Protein AF-A0A917V7W6-F1 (afdb_monomer)

Secondary structure (DSSP, 8-state):
-------------TTS-EEEEEEHHHHTTS---TT----SS----SS-SS-SSS-EEEEEEE--TTHHHHHHHPPP-TTS---HHHHHHHHHHTT-EEEEEEPTT-------SHHHHHHHHHHHHHHHHHHSPPTT-HHHHHHHTTSS-HHHHHHHHHHTTTSHHHHHHHHHHTT--

InterPro domains:
  IPR005835 Nucleotidyl transferase domain [PF00483] (42-124)
  IPR005907 Glucose-1-phosphate thymidylyltransferase, short form [PTHR43532] (39-173)
  IPR029044 Nucleotide-diphospho-sugar transferases [G3DSA:3.90.550.10] (4-175)
  IPR029044 Nucleotide-diphospho-sugar transferases [SSF53448] (39-172)

Mean predicted aligned error: 9.76 Å

Organism: NCBI:txid690164

Solvent-accessible surface area (backbone atoms only — not comparable to full-atom values): 10986 Å² total; per-residue (Å²): 134,87,77,81,80,67,83,68,59,62,72,44,57,84,82,48,52,37,30,35,48,31,28,56,82,82,59,75,81,67,77,78,60,96,71,67,55,76,66,91,82,80,86,84,73,76,86,54,96,72,68,93,59,73,66,43,71,52,102,54,78,48,74,62,80,64,49,61,62,49,55,70,69,59,65,62,46,100,86,68,45,73,53,68,57,57,46,52,43,52,35,45,76,70,72,40,54,37,44,36,62,53,58,83,89,56,85,62,78,48,61,90,42,77,66,41,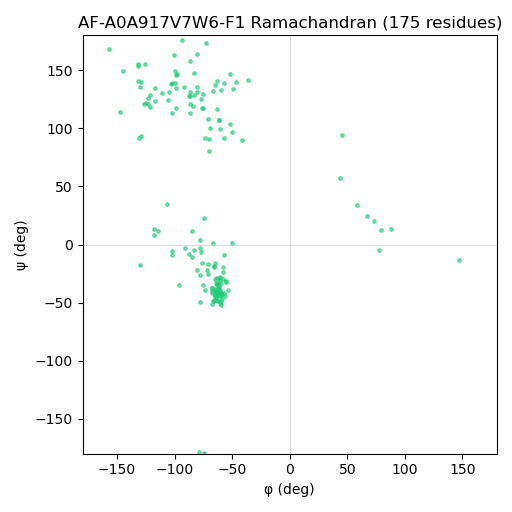36,49,53,46,53,50,53,52,51,55,48,33,76,73,69,79,53,72,84,88,46,62,67,60,51,34,39,77,70,64,76,42,52,52,68,56,40,36,54,57,10,60,81,32,51,92,40,79,62,14,49,47,38,38,39,44,43,74,70,53,130

pLDDT: mean 78.03, std 21.42, range [24.77, 97.94]

Nearest PDB structures (foldseek):
  4ho4-assembly2_B  TM=8.312E-01  e=2.171E-11  Aneurinibacillus thermoaerophilus
  4b2x-assembly1_A  TM=8.563E-01  e=4.535E-11  Pseudomonas aeruginosa PAO1
  6t38-assembly1_A  TM=8.504E-01  e=4.241E-11  Pseudomonas aeruginosa PAO1
  1lvw-assembly1_B  TM=8.052E-01  e=3.034E-11  Methanothermobacter thermautotrophicus
  5ify-assembly2_E  TM=8.076E-01  e=1.013E-10  Burkholderia vietnamiensis G4

Radius of gyration: 20.19 Å; Cα contacts (8 Å, |Δi|>4): 182; chains: 1; bounding box: 45×37×54 Å

Foldseek 3Di:
DDDDPPQPPPQPDLPQWEKEKEFPVVPVPDDPDPAFDFDLDDDFDGPDPDDPDSYDYAPDYYYDPCLVVQQVPFDADPVRDRDVSSSQVVCVVVVGMGMGTDDSVDRDQDPPDVVSVVVVVVVQVVCCVPPVDHDPPPLLVCPVVVVDALVVLLVVLVVVVVDPSSVSSNCVSVVHD

Structure (mmCIF, N/CA/C/O backbone):
data_AF-A0A917V7W6-F1
#
_entry.id   AF-A0A917V7W6-F1
#
loop_
_atom_site.group_PDB
_atom_site.id
_atom_site.type_symbol
_atom_site.label_atom_id
_atom_site.label_alt_id
_atom_site.label_comp_id
_atom_site.label_asym_id
_atom_site.label_entity_id
_atom_site.label_seq_id
_atom_site.pdbx_PDB_ins_code
_atom_site.Cartn_x
_atom_site.Cartn_y
_atom_site.Cartn_z
_atom_site.occupancy
_atom_site.B_iso_or_equiv
_atom_site.auth_seq_id
_atom_site.auth_comp_id
_atom_site.auth_asym_id
_atom_site.auth_atom_id
_atom_site.pdbx_PDB_model_num
ATOM 1 N N . MET A 1 1 ? 7.391 16.429 27.806 1.00 29.81 1 MET A N 1
ATOM 2 C CA . MET A 1 1 ? 7.427 16.670 26.346 1.00 29.81 1 MET A CA 1
ATOM 3 C C . MET A 1 1 ? 6.657 15.542 25.680 1.00 29.81 1 MET A C 1
ATOM 5 O O . MET A 1 1 ? 6.819 14.403 26.091 1.00 29.81 1 MET A O 1
ATOM 9 N N . ARG A 1 2 ? 5.706 15.884 24.804 1.00 28.22 2 ARG A N 1
ATOM 10 C CA . ARG A 1 2 ? 4.647 14.996 24.299 1.00 28.22 2 ARG A CA 1
ATOM 11 C C . ARG A 1 2 ? 5.227 14.030 23.261 1.00 28.22 2 ARG A C 1
ATOM 13 O O . ARG A 1 2 ? 5.707 14.485 22.231 1.00 28.22 2 ARG A O 1
ATOM 20 N N . GLY A 1 3 ? 5.189 12.730 23.544 1.00 24.98 3 GLY A N 1
ATOM 21 C CA . GLY A 1 3 ? 5.458 11.692 22.552 1.00 24.98 3 GLY A CA 1
ATOM 22 C C . GLY A 1 3 ? 4.255 11.571 21.625 1.00 24.98 3 GLY A C 1
ATOM 23 O O . GLY A 1 3 ? 3.152 11.276 22.083 1.00 24.98 3 GLY A O 1
ATOM 24 N N . ALA A 1 4 ? 4.461 11.850 20.341 1.00 28.48 4 ALA A N 1
ATOM 25 C CA . ALA A 1 4 ? 3.514 11.522 19.291 1.00 28.48 4 ALA A CA 1
ATOM 26 C C . ALA A 1 4 ? 3.347 9.997 19.277 1.00 28.48 4 ALA A C 1
ATOM 28 O O . ALA A 1 4 ? 4.262 9.265 18.908 1.00 28.48 4 ALA A O 1
ATOM 29 N N . GLY A 1 5 ? 2.202 9.513 19.755 1.00 24.77 5 GLY A N 1
ATOM 30 C CA . GLY A 1 5 ? 1.831 8.114 19.616 1.00 24.77 5 GLY A CA 1
ATOM 31 C C . GLY A 1 5 ? 1.527 7.861 18.150 1.00 24.77 5 GLY A C 1
ATOM 32 O O . GLY A 1 5 ? 0.391 8.069 17.728 1.00 24.77 5 GLY A O 1
ATOM 33 N N . ALA A 1 6 ? 2.543 7.460 17.385 1.00 27.61 6 ALA A N 1
ATOM 34 C CA . ALA A 1 6 ? 2.407 6.981 16.019 1.00 27.61 6 ALA A CA 1
ATOM 35 C C . ALA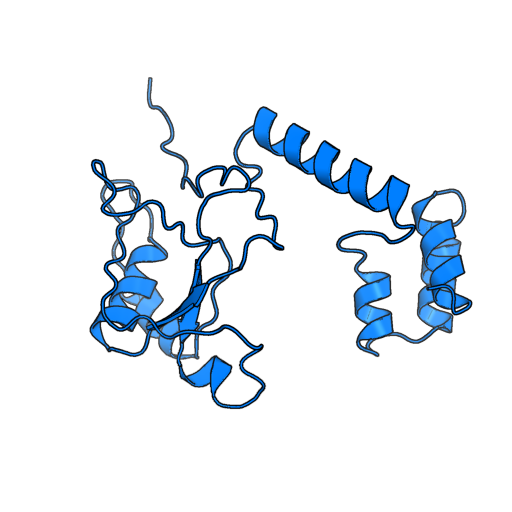 A 1 6 ? 1.265 5.965 15.946 1.00 27.61 6 ALA A C 1
ATOM 37 O O . ALA A 1 6 ? 1.061 5.178 16.876 1.00 27.61 6 ALA A O 1
ATOM 38 N N . VAL A 1 7 ? 0.471 6.026 14.875 1.00 28.14 7 VAL A N 1
ATOM 39 C CA . VAL A 1 7 ? -0.328 4.886 14.416 1.00 28.14 7 VAL A CA 1
ATOM 40 C C . VAL A 1 7 ? 0.671 3.779 14.180 1.00 28.14 7 VAL A C 1
ATOM 42 O O . VAL A 1 7 ? 1.294 3.723 13.134 1.00 28.14 7 VAL A O 1
ATOM 45 N N . ALA A 1 8 ? 0.897 2.961 15.207 1.00 27.78 8 ALA A N 1
ATOM 46 C CA . ALA A 1 8 ? 1.610 1.721 15.050 1.00 27.78 8 ALA A CA 1
ATOM 47 C C . ALA A 1 8 ? 0.668 0.802 14.266 1.00 27.78 8 ALA A C 1
ATOM 49 O O . ALA A 1 8 ? 0.037 -0.102 14.806 1.00 27.78 8 ALA A O 1
ATOM 50 N N . ALA A 1 9 ? 0.653 1.010 12.951 1.00 32.09 9 ALA A N 1
ATOM 51 C CA . ALA A 1 9 ? 1.216 -0.017 12.115 1.00 32.09 9 ALA A CA 1
ATOM 52 C C . ALA A 1 9 ? 2.486 -0.500 12.820 1.00 32.09 9 ALA A C 1
ATOM 54 O O . ALA A 1 9 ? 3.529 0.142 12.749 1.00 32.09 9 ALA A O 1
ATOM 55 N N . ALA A 1 10 ? 2.357 -1.511 13.687 1.00 25.84 10 ALA A N 1
ATOM 56 C CA . ALA A 1 10 ? 3.536 -2.112 14.275 1.00 25.84 10 ALA A CA 1
ATOM 57 C C . ALA A 1 10 ? 4.458 -2.398 13.094 1.00 25.84 10 ALA A C 1
ATOM 59 O O . ALA A 1 10 ? 3.969 -2.902 12.080 1.00 25.84 10 ALA A O 1
ATOM 60 N N . VAL A 1 11 ? 5.746 -2.062 13.205 1.00 32.56 11 VAL A N 1
ATOM 61 C CA . VAL A 1 11 ? 6.759 -2.736 12.398 1.00 32.56 11 VAL A CA 1
ATOM 62 C C . VAL A 1 11 ? 6.470 -4.207 12.620 1.00 32.56 11 VAL A C 1
ATOM 64 O O . VAL A 1 11 ? 6.773 -4.778 13.671 1.00 32.56 11 VAL A O 1
ATOM 67 N N . ALA A 1 12 ? 5.734 -4.792 11.688 1.00 33.19 12 ALA A N 1
ATOM 68 C CA . ALA A 1 12 ? 5.501 -6.196 11.683 1.00 33.19 12 ALA A CA 1
ATOM 69 C C . ALA A 1 12 ? 6.842 -6.720 11.223 1.00 33.19 12 ALA A C 1
ATOM 71 O O . ALA A 1 12 ? 7.107 -6.858 10.030 1.00 33.19 12 ALA A O 1
ATOM 72 N N . ALA A 1 13 ? 7.699 -7.007 12.203 1.00 36.25 13 ALA A N 1
ATOM 73 C CA . ALA A 1 13 ? 8.652 -8.081 12.055 1.00 36.25 13 ALA A CA 1
ATOM 74 C C . ALA A 1 13 ? 7.954 -9.201 11.270 1.00 36.25 13 ALA A C 1
ATOM 76 O O . ALA A 1 13 ? 6.757 -9.435 11.464 1.00 36.25 13 ALA A O 1
ATOM 77 N N . LEU A 1 14 ? 8.698 -9.857 10.386 1.00 39.62 14 LEU A N 1
ATOM 78 C CA . LEU A 1 14 ? 8.247 -10.813 9.363 1.00 39.62 14 LEU A CA 1
ATOM 79 C C . LEU A 1 14 ? 7.312 -11.960 9.851 1.00 39.62 14 LEU A C 1
ATOM 81 O O . LEU A 1 14 ? 6.896 -12.788 9.047 1.00 39.62 14 LEU A O 1
ATOM 85 N N . ASP A 1 15 ? 6.952 -12.000 11.137 1.00 42.34 15 ASP A N 1
ATOM 86 C CA . ASP A 1 15 ? 6.151 -13.003 11.838 1.00 42.34 15 ASP A CA 1
ATOM 87 C C . ASP A 1 15 ? 4.818 -12.502 12.446 1.00 42.34 15 ASP A C 1
ATOM 89 O O . ASP A 1 15 ? 4.144 -13.255 13.157 1.00 42.34 15 ASP A O 1
ATOM 93 N N . VAL A 1 16 ? 4.376 -11.268 12.181 1.00 47.72 16 VAL A N 1
ATOM 94 C CA . VAL A 1 16 ? 3.047 -10.794 12.628 1.00 47.72 16 VAL A CA 1
ATOM 95 C C . VAL A 1 16 ? 1.974 -11.177 11.593 1.00 47.72 16 VAL A C 1
ATOM 97 O O . VAL A 1 16 ? 2.134 -10.858 10.416 1.00 47.72 16 VAL A O 1
ATOM 100 N N . PRO A 1 17 ? 0.857 -11.840 11.969 1.00 57.09 17 PRO A N 1
ATOM 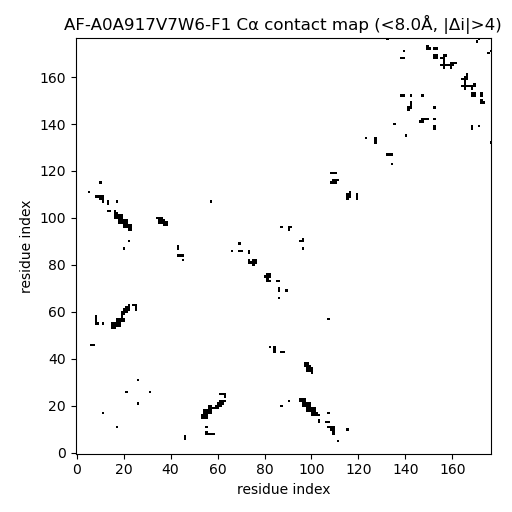101 C CA . PRO A 1 17 ? -0.244 -12.098 11.043 1.00 57.09 17 PRO A CA 1
ATOM 102 C C . PRO A 1 17 ? -0.852 -10.786 10.533 1.00 57.09 17 PRO A C 1
ATOM 104 O O . PRO A 1 17 ? -1.557 -10.087 11.264 1.00 57.09 17 PRO A O 1
ATOM 107 N N . LEU A 1 18 ? -0.586 -10.472 9.268 1.00 58.62 18 LEU A N 1
ATOM 108 C CA . LEU A 1 18 ? -1.094 -9.274 8.613 1.00 58.62 18 LEU A CA 1
ATOM 109 C C . LEU A 1 18 ? -2.529 -9.494 8.151 1.00 58.62 18 LEU A C 1
ATOM 111 O O . LEU A 1 18 ? -2.865 -10.531 7.567 1.00 58.62 18 LEU A O 1
ATOM 115 N N . ILE A 1 19 ? -3.367 -8.499 8.403 1.00 62.41 19 ILE A N 1
ATOM 116 C CA . ILE A 1 19 ? -4.776 -8.500 8.041 1.00 62.41 19 ILE A CA 1
ATOM 117 C C . ILE A 1 19 ? -5.055 -7.303 7.128 1.00 62.41 19 ILE A C 1
ATOM 119 O O . ILE A 1 19 ? -4.728 -6.164 7.462 1.00 62.41 19 ILE A O 1
ATOM 123 N N . HIS A 1 20 ? -5.688 -7.561 5.985 1.00 66.19 20 HIS A N 1
ATOM 124 C CA . HIS A 1 20 ? -6.358 -6.537 5.187 1.00 66.19 20 HIS A CA 1
ATOM 125 C C . HIS A 1 20 ? -7.854 -6.566 5.455 1.00 66.19 20 HIS A C 1
ATOM 127 O O . HIS A 1 20 ? -8.459 -7.641 5.543 1.00 66.19 20 HIS A O 1
ATOM 133 N N . LEU A 1 21 ? -8.432 -5.373 5.564 1.00 61.59 21 LEU A N 1
ATOM 134 C CA . LEU A 1 21 ? -9.860 -5.171 5.746 1.00 61.59 21 LEU A CA 1
ATOM 135 C C . LEU A 1 21 ? -10.507 -4.844 4.404 1.00 61.59 21 LEU A C 1
ATOM 137 O O . LEU A 1 21 ? -9.994 -4.032 3.631 1.00 61.59 21 LEU A O 1
ATOM 141 N N . CYS A 1 22 ? -11.637 -5.481 4.134 1.00 57.84 22 CYS A N 1
ATOM 142 C CA . CYS A 1 22 ? -12.418 -5.240 2.933 1.00 57.84 22 CYS A CA 1
ATOM 143 C C . CYS A 1 22 ? -13.908 -5.372 3.236 1.00 57.84 22 CYS A C 1
ATOM 145 O O . CYS A 1 22 ? -14.281 -6.159 4.102 1.00 57.84 22 CYS A O 1
ATOM 147 N N . THR A 1 23 ? -14.762 -4.635 2.532 1.00 57.12 23 THR A N 1
ATOM 148 C CA . THR A 1 23 ? -16.210 -4.854 2.590 1.00 57.12 23 THR A CA 1
ATOM 149 C C . THR A 1 23 ? -16.629 -5.980 1.646 1.00 57.12 23 THR A C 1
ATOM 151 O O . THR A 1 23 ? -16.015 -6.207 0.600 1.00 57.12 23 THR A O 1
ATOM 154 N N . ASP A 1 24 ? -17.671 -6.722 2.023 1.00 54.91 24 ASP A N 1
ATOM 155 C CA . ASP A 1 24 ? -18.085 -7.940 1.307 1.00 54.91 24 ASP A CA 1
ATOM 156 C C . ASP A 1 24 ? -18.423 -7.696 -0.177 1.00 54.91 24 ASP A C 1
ATOM 158 O O . ASP A 1 24 ? -18.187 -8.559 -1.029 1.00 54.91 24 ASP A O 1
ATOM 162 N N . ASP A 1 25 ? -18.891 -6.492 -0.512 1.00 51.25 25 ASP A N 1
ATOM 163 C CA . ASP A 1 25 ? -19.295 -6.131 -1.870 1.00 51.25 25 ASP A CA 1
ATOM 164 C C . ASP A 1 25 ? -18.105 -5.985 -2.834 1.00 51.25 25 ASP A C 1
ATOM 166 O O . ASP A 1 25 ? -18.257 -6.236 -4.031 1.00 51.25 25 ASP A O 1
ATOM 170 N N . VAL A 1 26 ? -16.900 -5.675 -2.337 1.00 51.16 26 VAL A N 1
ATOM 171 C CA . VAL A 1 26 ? -15.702 -5.471 -3.176 1.00 51.16 26 VAL A CA 1
ATOM 172 C C . VAL A 1 26 ? -15.041 -6.801 -3.586 1.00 51.16 26 VAL A C 1
ATOM 174 O O . VAL A 1 26 ? -14.379 -6.863 -4.622 1.00 51.16 26 VAL A O 1
ATOM 177 N N . PHE A 1 27 ? -15.267 -7.897 -2.847 1.00 48.09 27 PHE A N 1
ATOM 178 C CA . PHE A 1 27 ? -14.727 -9.232 -3.176 1.00 48.09 27 PHE A CA 1
ATOM 179 C C . PHE A 1 27 ? -15.732 -10.201 -3.814 1.00 48.09 27 PHE A C 1
ATOM 181 O O . PHE A 1 27 ? -15.332 -11.281 -4.254 1.00 48.09 27 PHE A O 1
ATOM 188 N N . SER A 1 28 ? -17.011 -9.835 -3.930 1.00 40.78 28 SER A N 1
ATOM 189 C CA . SER A 1 28 ? -18.084 -10.736 -4.387 1.00 40.78 28 SER A CA 1
ATOM 190 C C . SER A 1 28 ? -18.000 -11.204 -5.859 1.00 40.78 28 SER A C 1
ATOM 192 O O . SER A 1 28 ? -18.852 -11.975 -6.297 1.00 40.78 28 SER A O 1
ATOM 194 N N . GLY A 1 29 ? -16.970 -10.813 -6.629 1.00 41.44 29 GLY A N 1
ATOM 195 C CA . GLY A 1 29 ? -16.900 -11.077 -8.076 1.00 41.44 29 GLY A CA 1
ATOM 196 C C . GLY A 1 29 ? -15.624 -11.705 -8.656 1.00 41.44 29 GLY A C 1
ATOM 197 O O . GLY A 1 29 ? -15.684 -12.217 -9.774 1.00 41.44 29 GLY A O 1
ATOM 198 N N . ARG A 1 30 ? -14.465 -11.706 -7.977 1.00 37.62 30 ARG A N 1
ATOM 199 C CA . ARG A 1 30 ? -13.226 -12.299 -8.533 1.00 37.62 30 ARG A CA 1
ATOM 200 C C . ARG A 1 30 ? -12.329 -12.902 -7.454 1.00 37.62 30 ARG A C 1
ATOM 202 O O . ARG A 1 30 ? -11.748 -12.190 -6.650 1.00 37.62 30 ARG A O 1
ATOM 209 N N . ALA A 1 31 ? -12.203 -14.226 -7.535 1.00 35.44 31 ALA A N 1
ATOM 210 C CA . ALA A 1 31 ? -11.146 -15.067 -6.982 1.00 35.44 31 ALA A CA 1
ATOM 211 C C . ALA A 1 31 ? -10.731 -14.767 -5.532 1.00 35.44 31 ALA A C 1
ATOM 213 O O . ALA A 1 31 ? -9.774 -14.045 -5.261 1.00 35.44 31 ALA A O 1
ATOM 214 N N . THR A 1 32 ? -11.343 -15.493 -4.595 1.00 40.25 32 THR A N 1
ATOM 215 C CA . THR A 1 32 ? -10.604 -15.966 -3.424 1.00 40.25 32 THR A CA 1
ATOM 216 C C . THR A 1 32 ? -9.348 -16.674 -3.936 1.00 40.25 32 THR A C 1
ATOM 218 O O . THR A 1 32 ? -9.420 -17.805 -4.424 1.00 40.25 32 THR A O 1
ATOM 221 N N . GLY A 1 33 ? -8.190 -16.020 -3.848 1.00 36.59 33 GLY A N 1
ATOM 222 C CA . GLY A 1 33 ? -6.930 -16.750 -3.840 1.00 36.59 33 GLY A CA 1
ATOM 223 C C . GLY A 1 33 ? -7.017 -17.844 -2.763 1.00 36.59 33 GLY A C 1
ATOM 224 O O . GLY A 1 33 ? -7.717 -17.654 -1.758 1.00 36.59 33 GLY A O 1
ATOM 225 N N . PRO A 1 34 ? -6.379 -19.007 -2.960 1.00 31.20 34 PRO A N 1
ATOM 226 C CA . PRO A 1 34 ? -6.479 -20.122 -2.026 1.00 31.20 34 PRO A CA 1
ATOM 227 C C . PRO A 1 34 ? -5.955 -19.684 -0.648 1.00 31.20 34 PRO A C 1
ATOM 229 O O . PRO A 1 34 ? -4.750 -19.614 -0.433 1.00 31.20 34 PRO A O 1
ATOM 232 N N . GLY A 1 35 ? -6.854 -19.335 0.283 1.00 40.03 35 GLY A N 1
ATOM 233 C CA . GLY A 1 35 ? -6.475 -18.912 1.637 1.00 40.03 35 GLY A CA 1
ATOM 234 C C . GLY A 1 35 ? -7.355 -17.866 2.328 1.00 40.03 35 GLY A C 1
ATOM 235 O O . GLY A 1 35 ? -7.227 -17.713 3.544 1.00 40.03 35 GLY A O 1
ATOM 236 N N . ALA A 1 36 ? -8.260 -17.172 1.627 1.00 42.12 36 ALA A N 1
ATOM 237 C CA . ALA A 1 36 ? -9.143 -16.188 2.262 1.00 42.12 36 ALA A CA 1
ATOM 238 C C . ALA A 1 36 ? -10.178 -16.882 3.174 1.00 42.12 36 ALA A C 1
ATOM 240 O O . ALA A 1 36 ? -11.167 -17.445 2.709 1.00 42.12 36 ALA A O 1
ATOM 241 N N . ARG A 1 37 ? -9.930 -16.884 4.489 1.00 45.91 37 ARG A N 1
ATOM 242 C CA . ARG A 1 37 ? -10.888 -17.332 5.511 1.00 45.91 37 ARG A CA 1
ATOM 243 C C . ARG A 1 37 ? -11.521 -16.113 6.171 1.00 45.91 37 ARG A C 1
ATOM 245 O O . ARG A 1 37 ? -10.837 -15.423 6.922 1.00 45.91 37 ARG A O 1
ATOM 252 N N . THR A 1 38 ? -12.819 -15.906 5.962 1.00 45.81 38 THR A N 1
ATOM 253 C CA . THR A 1 38 ? -13.604 -14.922 6.718 1.00 45.81 38 THR A CA 1
ATOM 254 C C . THR A 1 38 ? -13.634 -15.324 8.193 1.00 45.81 38 THR A C 1
ATOM 256 O O . THR A 1 38 ? -14.145 -16.388 8.552 1.00 45.81 38 THR A O 1
ATOM 259 N N . ILE A 1 39 ? -13.060 -14.493 9.063 1.00 54.50 39 ILE A N 1
ATOM 260 C CA . ILE A 1 39 ? -13.106 -14.694 10.515 1.00 54.50 39 ILE A CA 1
ATOM 261 C C . ILE A 1 39 ? -14.398 -14.044 11.022 1.00 54.50 39 ILE A C 1
ATOM 263 O O . ILE A 1 39 ? -14.603 -12.856 10.820 1.00 54.50 39 ILE A O 1
ATOM 267 N N . ARG A 1 40 ? -15.285 -14.814 11.664 1.00 46.75 40 ARG A N 1
ATOM 268 C CA . ARG A 1 40 ? -16.610 -14.324 12.105 1.00 46.75 40 ARG A CA 1
ATOM 269 C C . ARG A 1 40 ? -16.637 -13.677 13.495 1.00 46.75 40 ARG A C 1
ATOM 271 O O . ARG A 1 40 ? -17.658 -13.123 13.878 1.00 46.75 40 ARG A O 1
ATOM 278 N N . SER A 1 41 ? -15.546 -13.743 14.256 1.00 53.56 41 SER A N 1
ATOM 279 C CA . SER A 1 41 ? -15.426 -13.108 15.574 1.00 53.56 41 SER A CA 1
ATOM 280 C C . SER A 1 41 ? -14.145 -12.284 15.625 1.00 53.56 41 SER A C 1
ATOM 282 O O . SER A 1 41 ? -13.065 -12.813 15.898 1.00 53.56 41 SER A O 1
ATOM 284 N N . ILE A 1 42 ? -14.252 -11.000 15.303 1.00 69.44 42 ILE A N 1
ATOM 285 C CA . ILE A 1 42 ? -13.125 -10.069 15.304 1.00 69.44 42 ILE A CA 1
ATOM 286 C C . ILE A 1 42 ? -13.540 -8.855 16.120 1.00 69.44 42 ILE A C 1
ATOM 288 O O . ILE A 1 42 ? -14.675 -8.405 16.028 1.00 69.44 42 ILE A O 1
ATOM 292 N N . THR A 1 43 ? -12.620 -8.343 16.923 1.00 77.38 43 THR A N 1
ATOM 293 C CA . THR A 1 43 ? -12.720 -7.033 17.569 1.00 77.38 43 THR A CA 1
ATOM 294 C C . THR A 1 43 ? -11.577 -6.183 17.044 1.00 77.38 43 THR A C 1
ATOM 296 O O . THR A 1 43 ? -10.451 -6.677 16.975 1.00 77.38 43 THR A O 1
ATOM 299 N N . ILE A 1 44 ? -11.854 -4.931 16.684 1.00 82.31 44 ILE A N 1
ATOM 300 C CA . ILE A 1 44 ? -10.847 -3.989 16.184 1.00 82.31 44 ILE A CA 1
ATOM 301 C C . ILE A 1 44 ? -10.758 -2.823 17.167 1.00 82.31 44 ILE A C 1
ATOM 303 O O . ILE A 1 44 ? -11.761 -2.176 17.480 1.00 82.31 44 ILE A O 1
ATOM 307 N N . GLU A 1 45 ? -9.552 -2.584 17.670 1.00 83.94 45 GLU A N 1
ATOM 308 C CA . GLU A 1 45 ? -9.240 -1.555 18.659 1.00 83.94 45 GLU A CA 1
ATOM 309 C C . GLU A 1 45 ? -8.039 -0.739 18.158 1.00 83.94 45 GLU A C 1
ATOM 311 O O . GLU A 1 45 ? -7.060 -1.309 17.677 1.00 83.94 45 GLU A O 1
ATOM 316 N N . GLU A 1 46 ? -8.113 0.590 18.268 1.00 85.25 46 GLU A N 1
ATOM 317 C CA . GLU A 1 46 ? -7.020 1.498 17.901 1.00 85.25 46 GLU A CA 1
ATOM 318 C C . GLU A 1 46 ? -6.054 1.608 19.081 1.00 85.25 46 GLU A C 1
ATOM 320 O O . GLU A 1 46 ? -6.456 2.036 20.164 1.00 85.25 46 GLU A O 1
ATOM 325 N N . LYS A 1 47 ? -4.788 1.222 18.879 1.00 82.81 47 LYS A N 1
ATOM 326 C CA . LYS A 1 47 ? -3.706 1.305 19.885 1.00 82.81 47 LYS A CA 1
ATOM 327 C C . LYS A 1 47 ? -4.131 0.838 21.290 1.00 82.81 47 LYS A C 1
ATOM 329 O O . LYS A 1 47 ? -4.016 1.605 22.254 1.00 82.81 47 LYS A O 1
ATOM 334 N N . PRO A 1 48 ? -4.625 -0.404 21.443 1.00 84.25 48 PRO A N 1
ATOM 335 C CA . PRO A 1 48 ? -5.049 -0.891 22.746 1.00 84.25 48 PRO A CA 1
ATOM 336 C C . PRO A 1 48 ? -3.853 -0.978 23.698 1.00 84.25 48 PRO A C 1
ATOM 338 O O . PRO A 1 48 ? -2.792 -1.483 23.335 1.00 84.25 48 PRO A O 1
ATOM 341 N N . ALA A 1 49 ? -4.037 -0.541 24.947 1.00 83.69 49 ALA A N 1
ATOM 342 C CA . ALA A 1 49 ? -3.008 -0.671 25.984 1.00 83.69 49 ALA A CA 1
ATOM 343 C C . ALA A 1 49 ? -2.655 -2.143 26.279 1.00 83.69 49 ALA A C 1
ATOM 345 O O . ALA A 1 49 ? -1.530 -2.448 26.663 1.00 83.69 49 ALA A O 1
ATOM 346 N N . ALA A 1 50 ? -3.617 -3.049 26.080 1.00 84.38 50 ALA A N 1
ATOM 347 C CA . ALA A 1 50 ? -3.448 -4.493 26.190 1.00 84.38 50 ALA A CA 1
ATOM 348 C C . ALA A 1 50 ? -4.033 -5.177 24.936 1.00 84.38 50 ALA A C 1
ATOM 350 O O . ALA A 1 50 ? -5.233 -5.459 24.903 1.00 84.38 50 ALA A O 1
ATOM 351 N N . PRO A 1 51 ? -3.222 -5.419 23.887 1.00 84.25 51 PRO A N 1
ATOM 352 C CA . PRO A 1 51 ? -3.686 -6.054 22.657 1.00 84.25 51 PRO A CA 1
ATOM 353 C C . PRO A 1 51 ? -4.256 -7.454 22.909 1.00 84.25 51 PRO A C 1
ATOM 355 O O . PRO A 1 51 ? -3.631 -8.286 23.565 1.00 84.25 51 PRO A O 1
ATOM 358 N N . ARG A 1 52 ? -5.430 -7.750 22.340 1.00 79.31 52 ARG A N 1
ATOM 359 C CA . ARG A 1 52 ? -6.075 -9.075 22.457 1.00 79.31 52 ARG A CA 1
ATOM 360 C C . ARG A 1 52 ? -5.435 -10.148 21.574 1.00 79.31 52 ARG A C 1
ATOM 362 O O . ARG A 1 52 ? -5.718 -11.332 21.732 1.00 79.31 52 ARG A O 1
ATOM 369 N N . SER A 1 53 ? -4.632 -9.736 20.597 1.00 81.50 53 SER A N 1
ATOM 370 C CA . SER A 1 53 ? -3.926 -10.625 19.680 1.00 81.50 53 SER A CA 1
ATOM 371 C C . SER A 1 53 ? -2.708 -9.925 19.087 1.00 81.50 53 SER A C 1
ATOM 373 O O . SER A 1 53 ? -2.602 -8.702 19.153 1.00 81.50 53 SER A O 1
ATOM 375 N N . ASN A 1 54 ? -1.851 -10.701 18.426 1.00 78.06 54 ASN A N 1
ATOM 376 C CA . ASN A 1 54 ? -0.751 -10.181 17.616 1.00 78.06 54 ASN A CA 1
ATOM 377 C C . ASN A 1 54 ? -1.198 -9.818 16.187 1.00 78.06 54 ASN A C 1
ATOM 379 O O . ASN A 1 54 ? -0.354 -9.678 15.321 1.00 78.06 54 ASN A O 1
ATOM 383 N N . GLY A 1 55 ? -2.494 -9.766 15.869 1.00 77.38 55 GLY A N 1
ATOM 384 C CA . GLY A 1 55 ? -2.944 -9.388 14.527 1.00 77.38 55 GLY A CA 1
ATOM 385 C C . GLY A 1 55 ? -2.808 -7.884 14.302 1.00 77.38 55 GLY A C 1
ATOM 386 O O . GLY A 1 55 ? -3.304 -7.109 15.117 1.00 77.38 55 GLY A O 1
ATOM 387 N N . ALA A 1 56 ? -2.188 -7.483 13.192 1.00 80.75 56 ALA A N 1
ATOM 388 C CA . ALA A 1 56 ? -2.105 -6.083 12.787 1.00 80.75 56 ALA A CA 1
ATOM 389 C C . ALA A 1 56 ? -2.957 -5.840 11.539 1.00 80.75 56 ALA A C 1
ATOM 391 O O . ALA A 1 56 ? -2.854 -6.567 10.545 1.00 80.75 56 ALA A O 1
ATOM 392 N N . VAL A 1 57 ? -3.795 -4.804 11.600 1.00 82.56 57 VAL A N 1
ATOM 393 C CA . VAL A 1 57 ? -4.470 -4.273 10.418 1.00 82.56 57 VAL A CA 1
ATOM 394 C C . VAL A 1 57 ? -3.459 -3.435 9.646 1.00 82.56 57 VAL A C 1
ATOM 396 O O . VAL A 1 57 ? -2.828 -2.533 10.189 1.00 82.56 57 VAL A O 1
ATOM 399 N N . THR A 1 58 ? -3.286 -3.773 8.380 1.00 85.00 58 THR A N 1
ATOM 400 C CA . THR A 1 58 ? -2.382 -3.071 7.465 1.00 85.00 58 THR A CA 1
ATOM 401 C C . THR A 1 58 ? -3.016 -1.790 6.920 1.00 85.00 58 THR A C 1
ATOM 403 O O . THR A 1 58 ? -4.231 -1.611 6.946 1.00 85.00 58 THR A O 1
ATOM 406 N N . GLY A 1 59 ? -2.193 -0.907 6.351 1.00 85.75 59 GLY A N 1
ATOM 407 C CA . GLY A 1 59 ? -2.624 0.376 5.782 1.00 85.75 59 GLY A CA 1
ATOM 408 C C . GLY A 1 59 ? -3.363 0.318 4.436 1.00 85.75 59 GLY A C 1
ATOM 409 O O . GLY A 1 59 ? -3.343 1.308 3.712 1.00 85.75 59 GLY A O 1
ATOM 410 N N . LEU A 1 60 ? -3.978 -0.808 4.062 1.00 84.00 60 LEU A N 1
ATOM 411 C CA . LEU A 1 60 ? -4.716 -0.954 2.802 1.00 84.00 60 LEU A CA 1
ATOM 412 C C . LEU A 1 60 ? -6.131 -1.461 3.081 1.00 84.00 60 LEU A C 1
ATOM 414 O O . LEU A 1 60 ? -6.313 -2.554 3.625 1.00 84.00 60 LEU A O 1
ATOM 418 N N . TYR A 1 61 ? -7.104 -0.659 2.655 1.00 86.00 61 TYR A N 1
ATOM 419 C CA . TYR A 1 61 ? -8.522 -0.818 2.944 1.00 86.00 61 TYR A CA 1
ATOM 420 C C . TYR A 1 61 ? -9.330 -0.696 1.658 1.00 86.00 61 TYR A C 1
ATOM 422 O O . TYR A 1 61 ? -9.051 0.165 0.822 1.00 86.00 61 TYR A O 1
ATOM 430 N N . PHE A 1 62 ? -10.358 -1.524 1.531 1.00 85.69 62 PHE A N 1
ATOM 431 C CA . PHE A 1 62 ? -11.290 -1.493 0.412 1.00 85.69 62 PHE A CA 1
ATOM 432 C C . PHE A 1 62 ? -12.703 -1.305 0.950 1.00 85.69 62 PHE A C 1
ATOM 434 O O . PHE A 1 62 ? -13.149 -2.081 1.796 1.00 85.69 62 PHE A O 1
ATOM 441 N N . TYR A 1 63 ? -13.398 -0.288 0.449 1.00 87.50 63 TYR A N 1
ATOM 442 C CA . TYR A 1 63 ? -14.756 0.029 0.867 1.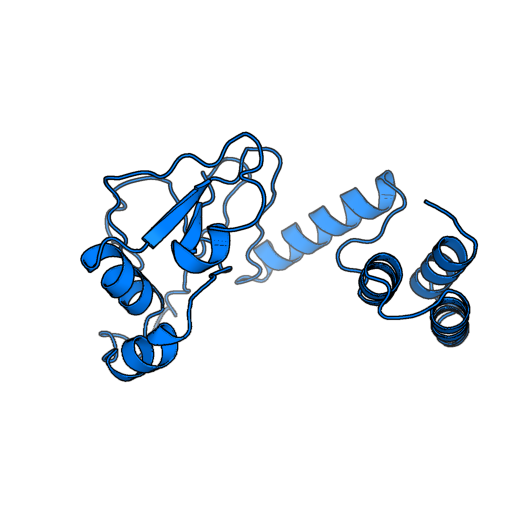00 87.50 63 TYR A CA 1
ATOM 443 C C . TYR A 1 63 ? -15.667 0.244 -0.335 1.00 87.50 63 TYR A C 1
ATOM 445 O O . TYR A 1 63 ? -15.219 0.663 -1.405 1.00 87.50 63 TYR A O 1
ATOM 453 N N . ASP A 1 64 ? -16.955 0.002 -0.125 1.00 87.06 64 ASP A N 1
ATOM 454 C CA . ASP A 1 64 ? -18.006 0.470 -1.018 1.00 87.06 64 ASP A CA 1
ATOM 455 C C . ASP A 1 64 ? -18.320 1.964 -0.778 1.00 87.06 64 ASP A C 1
ATOM 457 O O . ASP A 1 64 ? -17.697 2.645 0.043 1.00 87.06 64 ASP A O 1
ATOM 461 N N . ALA A 1 65 ? -19.287 2.493 -1.528 1.00 92.62 65 ALA A N 1
ATOM 462 C CA . ALA A 1 65 ? -19.643 3.908 -1.492 1.00 92.62 65 ALA A CA 1
ATOM 463 C C . ALA A 1 65 ? -20.238 4.382 -0.148 1.00 92.62 65 ALA A C 1
ATOM 465 O O . ALA A 1 65 ? -20.204 5.581 0.127 1.00 92.62 65 ALA A O 1
ATOM 466 N N . GLU A 1 66 ? -20.744 3.502 0.724 1.00 91.94 66 GLU A N 1
ATOM 467 C CA . GLU A 1 66 ? -21.264 3.911 2.040 1.00 91.94 66 GLU A CA 1
ATOM 468 C C . GLU A 1 66 ? -20.175 4.475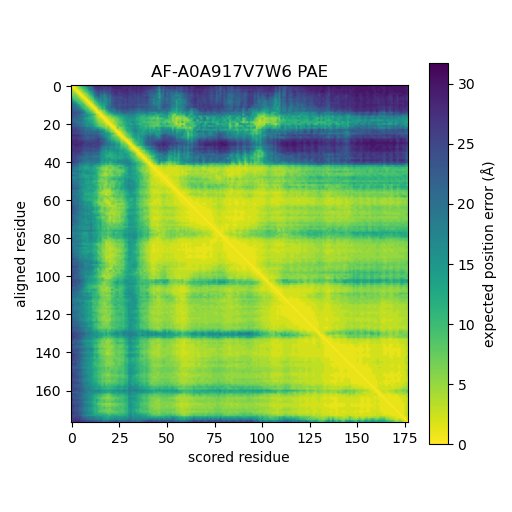 2.955 1.00 91.94 66 GLU A C 1
ATOM 470 O O . GLU A 1 66 ? -20.482 5.175 3.925 1.00 91.94 66 GLU A O 1
ATOM 475 N N . VAL A 1 67 ? -18.898 4.240 2.631 1.00 94.12 67 VAL A N 1
ATOM 476 C CA . VAL A 1 67 ? -17.763 4.777 3.387 1.00 94.12 67 VAL A CA 1
ATOM 477 C C . VAL A 1 67 ? -17.823 6.293 3.518 1.00 94.12 67 VAL A C 1
ATOM 479 O O . VAL A 1 67 ? -17.408 6.817 4.545 1.00 94.12 67 VAL A O 1
ATOM 482 N N . PHE A 1 68 ? -18.374 7.003 2.529 1.00 95.31 68 PHE A N 1
ATOM 483 C CA . PHE A 1 68 ? -18.482 8.459 2.582 1.00 95.31 68 PHE A CA 1
ATOM 484 C C . PHE A 1 68 ? -19.416 8.921 3.704 1.00 95.31 68 PHE A C 1
ATOM 486 O O . PHE A 1 68 ? -19.072 9.841 4.444 1.00 95.31 68 PHE A O 1
ATOM 493 N N . GLU A 1 69 ? -20.564 8.264 3.868 1.00 96.12 69 GLU A N 1
ATOM 494 C CA . GLU A 1 69 ? -21.521 8.593 4.929 1.00 96.12 69 GLU A CA 1
ATOM 495 C C . GLU A 1 69 ? -21.017 8.134 6.298 1.00 96.12 69 GLU A C 1
ATOM 497 O O . GLU A 1 69 ? -21.129 8.867 7.279 1.00 96.12 69 GLU A O 1
ATOM 502 N N . ILE A 1 70 ? -20.382 6.960 6.362 1.00 94.06 70 ILE A N 1
ATOM 503 C CA . ILE A 1 70 ? -19.772 6.462 7.599 1.00 94.06 70 ILE A CA 1
ATOM 504 C C . ILE A 1 70 ? -18.659 7.406 8.061 1.00 94.06 70 ILE A C 1
ATOM 506 O O . ILE A 1 70 ? -18.664 7.828 9.213 1.00 94.06 70 ILE A O 1
ATOM 510 N N . ALA A 1 71 ? -17.743 7.795 7.169 1.00 95.62 71 ALA A N 1
ATOM 511 C CA . ALA A 1 71 ? -16.633 8.689 7.491 1.00 95.62 71 ALA A CA 1
ATOM 512 C C . ALA A 1 71 ? -17.107 10.073 7.962 1.00 95.62 71 ALA A C 1
ATOM 514 O O . ALA A 1 71 ? -16.507 10.645 8.868 1.00 95.62 71 ALA A O 1
ATOM 515 N N . ARG A 1 72 ? -18.207 10.597 7.400 1.00 96.00 72 ARG A N 1
ATOM 516 C CA . ARG A 1 72 ? -18.826 11.859 7.847 1.00 96.00 72 ARG A CA 1
ATOM 517 C C . ARG A 1 72 ? -19.382 11.790 9.268 1.00 96.00 72 ARG A C 1
ATOM 519 O O . ARG A 1 72 ? -19.430 12.817 9.938 1.00 96.00 72 ARG A O 1
ATOM 526 N N . ALA A 1 73 ? -19.818 10.613 9.709 1.00 95.69 73 ALA A N 1
ATOM 527 C CA . ALA A 1 73 ? -20.375 10.406 11.042 1.00 95.69 73 ALA A CA 1
ATOM 528 C C . ALA A 1 73 ? -19.305 10.143 12.120 1.00 95.69 73 ALA A C 1
ATOM 530 O O . ALA A 1 73 ? -19.635 10.148 13.307 1.00 95.69 73 ALA A O 1
ATOM 531 N N . VAL A 1 74 ? -18.041 9.917 11.737 1.00 94.81 74 VAL A N 1
ATOM 532 C CA . VAL A 1 74 ? -16.947 9.689 12.693 1.00 94.81 74 VAL A CA 1
ATOM 533 C C . VAL A 1 74 ? -16.682 10.960 13.496 1.00 94.81 74 VAL A C 1
ATOM 535 O O . VAL A 1 74 ? -16.542 12.054 12.950 1.00 94.81 74 VAL A O 1
ATOM 538 N N . THR A 1 75 ? -16.580 10.807 14.814 1.00 93.88 75 THR A N 1
ATOM 539 C CA . THR A 1 75 ? -16.232 11.890 15.737 1.00 93.88 75 THR A CA 1
ATOM 540 C C . THR A 1 75 ? -14.751 11.835 16.111 1.00 93.88 75 THR A C 1
ATOM 542 O O . THR A 1 75 ? -14.222 10.734 16.258 1.00 93.88 75 THR A O 1
ATOM 545 N N . PRO A 1 76 ? -14.078 12.980 16.335 1.00 93.81 76 PRO A N 1
ATOM 546 C CA . PRO A 1 76 ? -12.677 12.988 16.741 1.00 93.81 76 PRO A CA 1
ATOM 547 C C . PRO A 1 76 ? -12.424 12.202 18.032 1.00 93.81 76 PRO A C 1
ATOM 549 O O . PRO A 1 76 ? -13.180 12.310 19.000 1.00 93.81 76 PRO A O 1
ATOM 552 N N . CYS A 1 77 ? -11.326 11.453 18.069 1.00 88.44 77 CYS A N 1
ATOM 553 C CA . CYS A 1 77 ? -10.885 10.724 19.249 1.00 88.44 77 CYS A CA 1
ATOM 554 C C . CYS A 1 77 ? -10.286 11.671 20.309 1.00 88.44 77 CYS A C 1
ATOM 556 O O . CYS A 1 77 ? -10.153 12.879 20.104 1.00 88.44 77 CYS A O 1
ATOM 558 N N . ALA A 1 78 ? -9.831 11.124 21.443 1.00 87.44 78 ALA A N 1
ATOM 559 C CA . ALA A 1 78 ? -9.173 11.902 22.503 1.00 87.44 78 ALA A CA 1
ATOM 560 C C . ALA A 1 78 ? -7.914 12.670 22.033 1.00 87.44 78 ALA A C 1
ATOM 562 O O . ALA A 1 78 ? -7.485 13.615 22.695 1.00 87.44 78 ALA A O 1
ATOM 563 N N . ARG A 1 79 ? -7.321 12.271 20.898 1.00 87.81 79 ARG A N 1
ATOM 564 C CA . ARG A 1 79 ? -6.173 12.936 20.255 1.00 87.81 79 ARG A CA 1
ATOM 565 C C . ARG A 1 79 ? -6.587 14.000 19.228 1.00 87.81 79 ARG A C 1
ATOM 567 O O . ARG A 1 79 ? -5.721 14.680 18.693 1.00 87.81 79 ARG A O 1
ATOM 574 N N . GLY A 1 80 ? -7.888 14.172 18.987 1.00 90.56 80 GLY A N 1
ATOM 575 C CA . GLY A 1 80 ? -8.436 15.088 17.985 1.00 90.56 80 GLY A CA 1
ATOM 576 C C . GLY A 1 80 ? -8.392 14.548 16.550 1.00 90.56 80 GLY A C 1
ATOM 577 O O . GLY A 1 80 ? -8.598 15.317 15.617 1.00 90.56 80 GLY A O 1
ATOM 578 N N . GLU A 1 81 ? -8.123 13.252 16.367 1.00 90.19 81 GLU A N 1
ATOM 579 C CA . GLU A 1 81 ? -8.017 12.590 15.059 1.00 90.19 81 GLU A CA 1
ATOM 580 C C . GLU A 1 81 ? -9.327 11.871 14.706 1.00 90.19 81 GLU A C 1
ATOM 582 O O . GLU A 1 81 ? -10.007 11.345 15.586 1.00 90.19 81 GLU A O 1
ATOM 587 N N . LEU A 1 82 ? -9.676 11.828 13.418 1.00 92.38 82 LEU A N 1
ATOM 588 C CA . LEU A 1 82 ? -10.730 10.951 12.902 1.00 92.38 82 LEU A CA 1
ATOM 589 C C . LEU A 1 82 ? -10.101 9.593 12.582 1.00 92.38 82 LEU A C 1
ATOM 591 O O . LEU A 1 82 ? -9.262 9.494 11.688 1.00 92.38 82 LEU A O 1
ATOM 595 N N . GLU A 1 83 ? -10.479 8.560 13.328 1.00 92.06 83 GLU A N 1
ATOM 596 C CA . GLU A 1 83 ? -9.812 7.260 13.261 1.00 92.06 83 GLU A CA 1
ATOM 597 C C . GLU A 1 83 ? -10.424 6.378 12.168 1.00 92.06 83 GLU A C 1
ATOM 599 O O . GLU A 1 83 ? -11.626 6.097 12.164 1.00 92.06 83 GLU A O 1
ATOM 604 N N . ILE A 1 84 ? -9.587 5.834 11.280 1.00 91.56 84 ILE A N 1
ATOM 605 C CA . ILE A 1 84 ? -10.031 4.821 10.307 1.00 91.56 84 ILE A CA 1
ATOM 606 C C . ILE A 1 84 ? -10.576 3.567 11.013 1.00 91.56 84 ILE A C 1
ATOM 608 O O . ILE A 1 84 ? -11.463 2.883 10.504 1.00 91.56 84 ILE A O 1
ATOM 612 N N . THR A 1 85 ? -10.096 3.287 12.227 1.00 90.69 85 THR A N 1
ATOM 613 C CA . THR A 1 85 ? -10.583 2.201 13.080 1.00 90.69 85 THR A CA 1
ATOM 614 C C . THR A 1 85 ? -12.066 2.353 13.443 1.00 90.69 85 THR A C 1
ATOM 616 O O . THR A 1 85 ? -12.758 1.341 13.552 1.00 90.69 85 THR A O 1
ATOM 619 N N . ASP A 1 86 ? -12.599 3.574 13.545 1.00 91.38 86 ASP A N 1
ATOM 620 C CA . ASP A 1 86 ? -14.027 3.796 13.817 1.00 91.38 86 ASP A CA 1
ATOM 621 C C . ASP A 1 86 ? -14.898 3.537 12.574 1.00 91.38 86 ASP A C 1
ATOM 623 O O . ASP A 1 86 ? -15.986 2.958 12.681 1.00 91.38 86 ASP A O 1
ATOM 627 N N . VAL A 1 87 ? -14.388 3.852 11.376 1.00 91.94 87 VAL A N 1
ATOM 628 C CA . VAL A 1 87 ? -15.015 3.444 10.102 1.00 91.94 87 VAL A CA 1
ATOM 629 C C . VAL A 1 87 ? -15.080 1.918 10.020 1.00 91.94 87 VAL A C 1
ATOM 631 O O . VAL A 1 87 ? -16.148 1.347 9.799 1.00 91.94 87 VAL A O 1
ATOM 634 N N . ASN A 1 88 ? -13.954 1.246 10.272 1.00 90.62 88 ASN A N 1
ATOM 635 C CA . ASN A 1 88 ? -13.870 -0.214 10.281 1.00 90.62 88 ASN A CA 1
ATOM 636 C C . ASN A 1 88 ? -14.816 -0.843 11.310 1.00 90.62 88 ASN A C 1
ATOM 638 O O . ASN A 1 88 ? -15.504 -1.816 10.999 1.00 90.62 88 ASN A O 1
ATOM 642 N N . ARG A 1 89 ? -14.894 -0.275 12.520 1.00 89.12 89 ARG A N 1
ATOM 643 C CA . ARG A 1 89 ? -15.821 -0.734 13.561 1.00 89.12 89 ARG A CA 1
ATOM 644 C C . ARG A 1 89 ? -17.273 -0.623 13.103 1.00 89.12 89 ARG A C 1
ATOM 646 O O . ARG A 1 89 ? -18.022 -1.572 13.292 1.00 89.12 89 ARG A O 1
ATOM 653 N N . THR A 1 90 ? -17.647 0.464 12.431 1.00 90.81 90 THR A N 1
ATOM 654 C CA . THR A 1 90 ? -19.008 0.634 11.898 1.00 90.81 90 THR A CA 1
ATOM 655 C C . THR A 1 90 ? -19.360 -0.464 10.888 1.00 90.81 90 THR A C 1
ATOM 657 O O . THR A 1 90 ? -20.440 -1.050 10.957 1.00 90.81 90 THR A O 1
ATOM 660 N N . TYR A 1 91 ? -18.448 -0.802 9.970 1.00 88.38 91 TYR A N 1
ATOM 661 C CA . TYR A 1 91 ? -18.655 -1.925 9.045 1.00 88.38 91 TYR A CA 1
ATOM 662 C C . TYR A 1 91 ? -18.724 -3.278 9.765 1.00 88.38 91 TYR A C 1
ATOM 664 O O . TYR A 1 91 ? -19.538 -4.130 9.399 1.00 88.38 91 TYR A O 1
ATOM 672 N N . LEU A 1 92 ? -17.905 -3.476 10.801 1.00 85.19 92 LEU A N 1
ATOM 673 C CA . LEU A 1 92 ? -17.899 -4.688 11.620 1.00 85.19 92 LEU A CA 1
ATOM 674 C C . LEU A 1 92 ? -19.218 -4.869 12.385 1.00 85.19 92 LEU A C 1
ATOM 676 O O . LEU A 1 92 ? -19.786 -5.956 12.366 1.00 85.19 92 LEU A O 1
ATOM 680 N N . GLU A 1 93 ? -19.730 -3.807 13.009 1.00 87.69 93 GLU A N 1
ATOM 681 C CA . GLU A 1 93 ? -21.014 -3.788 13.725 1.00 87.69 93 GLU A CA 1
ATOM 682 C C . GLU A 1 93 ? -22.196 -4.068 12.789 1.00 87.69 93 GLU A C 1
ATOM 684 O O . GLU A 1 93 ? -23.161 -4.722 13.181 1.00 87.69 93 GLU A O 1
ATOM 689 N N . ARG A 1 94 ? -22.095 -3.636 11.526 1.00 87.88 94 ARG A N 1
ATOM 690 C CA . ARG A 1 94 ? -23.061 -3.952 10.462 1.00 87.88 94 ARG A CA 1
ATOM 691 C C . ARG A 1 94 ? -22.892 -5.359 9.878 1.00 87.88 94 ARG A C 1
ATOM 693 O O . ARG A 1 94 ? -23.671 -5.738 9.009 1.00 87.88 94 ARG A O 1
ATOM 700 N N . GLY A 1 95 ? -21.888 -6.125 10.311 1.00 84.06 95 GLY A N 1
ATOM 701 C CA . GLY A 1 95 ? -21.601 -7.465 9.796 1.00 84.06 95 GLY A CA 1
ATOM 702 C C . GLY A 1 95 ? -21.134 -7.490 8.338 1.00 84.06 95 GLY A C 1
ATOM 703 O O . GLY A 1 95 ? -21.313 -8.508 7.681 1.00 84.06 95 GLY A O 1
ATOM 704 N N . ARG A 1 96 ? -20.566 -6.383 7.839 1.00 84.19 96 ARG A N 1
ATOM 705 C CA . ARG A 1 96 ? -20.133 -6.190 6.438 1.00 84.19 96 ARG A CA 1
ATOM 706 C C . ARG A 1 96 ? -18.621 -6.029 6.285 1.00 84.19 96 ARG A C 1
ATOM 708 O O . ARG A 1 96 ? -18.143 -5.597 5.238 1.00 84.19 96 ARG A O 1
ATOM 715 N N . LEU A 1 97 ? -17.870 -6.319 7.347 1.00 80.81 97 LEU A N 1
ATOM 716 C CA . LEU A 1 97 ? -16.415 -6.278 7.340 1.00 80.81 97 LEU A CA 1
ATOM 717 C C . LEU A 1 97 ? -15.844 -7.685 7.162 1.00 80.81 97 LEU A C 1
ATOM 719 O O . LEU A 1 97 ? -15.983 -8.547 8.031 1.00 80.81 97 LEU A O 1
ATOM 723 N N . SER A 1 98 ? -15.124 -7.873 6.068 1.00 75.12 98 SER A N 1
ATOM 724 C CA . SER A 1 98 ? -14.334 -9.056 5.771 1.00 75.12 98 SER A CA 1
ATOM 725 C C . SER A 1 98 ? -12.854 -8.833 6.071 1.00 75.12 98 SER A C 1
ATOM 727 O O . SER A 1 98 ? -12.307 -7.735 5.952 1.00 75.12 98 SER A O 1
ATOM 729 N N . VAL A 1 99 ? -12.191 -9.924 6.452 1.00 72.62 99 VAL A N 1
ATOM 730 C CA . VAL A 1 99 ? -10.775 -9.949 6.823 1.00 72.62 99 VAL A CA 1
ATOM 731 C C . VAL A 1 99 ? -10.030 -10.970 5.986 1.00 72.62 99 VAL A C 1
ATOM 733 O O . VAL A 1 99 ? -10.336 -12.162 6.027 1.00 72.62 99 VAL A O 1
ATOM 736 N N . ALA A 1 100 ? -9.009 -10.504 5.271 1.00 74.56 100 ALA A N 1
ATOM 737 C CA . ALA A 1 100 ? -8.074 -11.344 4.539 1.00 74.56 100 ALA A CA 1
ATOM 738 C C . ALA A 1 100 ? -6.736 -11.400 5.283 1.00 74.56 100 ALA A C 1
ATOM 740 O O . ALA A 1 100 ? -6.127 -10.368 5.559 1.00 74.56 100 ALA A O 1
ATOM 741 N N . LYS A 1 101 ? -6.262 -12.609 5.601 1.00 74.12 101 LYS A N 1
ATOM 742 C CA . LYS A 1 101 ? -4.919 -12.804 6.163 1.00 74.12 101 LYS A CA 1
ATOM 743 C C . LYS A 1 101 ? -3.893 -12.850 5.038 1.00 74.12 101 LYS A C 1
ATOM 745 O O . LYS A 1 101 ? -4.039 -13.672 4.133 1.00 74.12 101 LYS A O 1
ATOM 750 N N . LEU A 1 102 ? -2.829 -12.060 5.134 1.00 74.81 102 LEU A N 1
ATOM 751 C CA . LEU A 1 102 ? -1.643 -12.303 4.319 1.00 74.81 102 LEU A CA 1
ATOM 752 C C . LEU A 1 102 ? -0.808 -13.405 4.967 1.00 74.81 102 LEU A C 1
ATOM 754 O O . LEU A 1 102 ? -0.553 -13.399 6.172 1.00 74.81 102 LEU A O 1
ATOM 758 N N . GLY A 1 103 ? -0.410 -14.386 4.161 1.00 71.19 103 GLY A N 1
ATOM 759 C CA . GLY A 1 103 ? 0.485 -15.447 4.609 1.00 71.19 103 GLY A CA 1
ATOM 760 C C . GLY A 1 103 ? 1.925 -14.958 4.792 1.00 71.19 103 GLY A C 1
ATOM 761 O O . GLY A 1 103 ? 2.288 -13.866 4.369 1.00 71.19 103 GLY A O 1
ATOM 762 N N . ARG A 1 104 ? 2.778 -15.838 5.324 1.00 70.94 104 ARG A N 1
ATOM 763 C CA . ARG A 1 104 ? 4.221 -15.605 5.553 1.00 70.94 104 ARG A CA 1
ATOM 764 C C . ARG A 1 104 ? 5.045 -15.229 4.308 1.00 70.94 104 ARG A C 1
ATOM 766 O O . ARG A 1 104 ? 6.217 -14.911 4.435 1.00 70.94 104 ARG A O 1
ATOM 773 N N . GLY A 1 105 ? 4.467 -15.309 3.108 1.00 79.19 105 GLY A N 1
ATOM 774 C CA . GLY A 1 105 ? 5.116 -14.895 1.859 1.00 79.19 105 GLY A CA 1
ATOM 775 C C . GLY A 1 105 ? 5.026 -13.395 1.569 1.00 79.19 105 GLY A C 1
ATOM 776 O O . GLY A 1 105 ? 5.600 -12.947 0.583 1.00 79.19 105 GLY A O 1
ATOM 777 N N . PHE A 1 106 ? 4.304 -12.629 2.391 1.00 82.25 106 PHE A N 1
ATOM 778 C CA . PHE A 1 106 ? 4.173 -11.184 2.245 1.00 82.25 106 PHE A CA 1
ATOM 779 C C . PHE A 1 106 ? 5.052 -10.460 3.259 1.00 82.25 106 PHE A C 1
ATOM 781 O O . PHE A 1 106 ? 5.093 -10.831 4.429 1.00 82.25 106 PHE A O 1
ATOM 788 N N . ALA A 1 107 ? 5.706 -9.395 2.804 1.00 83.50 107 ALA A N 1
ATOM 789 C CA . ALA A 1 107 ? 6.348 -8.421 3.672 1.00 83.50 107 ALA A CA 1
ATOM 790 C C . ALA A 1 107 ? 5.489 -7.156 3.702 1.00 83.50 107 ALA A C 1
ATOM 792 O O . ALA A 1 107 ? 5.098 -6.645 2.651 1.00 83.50 107 ALA A O 1
ATOM 793 N N . TRP A 1 108 ? 5.210 -6.651 4.900 1.00 84.56 108 TRP A N 1
ATOM 794 C CA . TRP A 1 108 ? 4.608 -5.341 5.096 1.00 84.56 108 TRP A CA 1
ATOM 795 C C . TRP A 1 108 ? 5.531 -4.522 5.981 1.00 84.56 108 TRP A C 1
ATOM 797 O O . TRP A 1 108 ? 5.876 -4.934 7.085 1.00 84.56 108 TRP A O 1
ATOM 807 N N . LEU A 1 109 ? 5.968 -3.395 5.437 1.00 85.31 109 LEU A N 1
ATOM 808 C CA . LEU A 1 109 ? 6.983 -2.539 6.020 1.00 85.31 109 LEU A CA 1
ATOM 809 C C . LEU A 1 109 ? 6.344 -1.171 6.216 1.00 85.31 109 LEU A C 1
ATOM 811 O O . LEU A 1 109 ? 5.903 -0.556 5.245 1.00 85.31 109 LEU A O 1
ATOM 815 N N . ASP A 1 110 ? 6.269 -0.727 7.465 1.00 85.56 110 ASP A N 1
ATOM 816 C CA . ASP A 1 110 ? 5.924 0.651 7.790 1.00 85.56 110 ASP A CA 1
ATOM 817 C C . ASP A 1 110 ? 7.211 1.465 7.902 1.00 85.56 110 ASP A C 1
ATOM 819 O O . ASP A 1 110 ? 8.178 1.009 8.504 1.00 85.56 110 ASP A O 1
ATOM 823 N N . THR A 1 111 ? 7.232 2.658 7.315 1.00 89.56 111 THR A N 1
ATOM 824 C CA . THR A 1 111 ? 8.409 3.540 7.297 1.00 89.56 111 THR A CA 1
ATOM 825 C C . THR A 1 111 ? 8.228 4.731 8.239 1.00 89.56 111 THR A C 1
ATOM 827 O O . THR A 1 111 ? 8.650 5.847 7.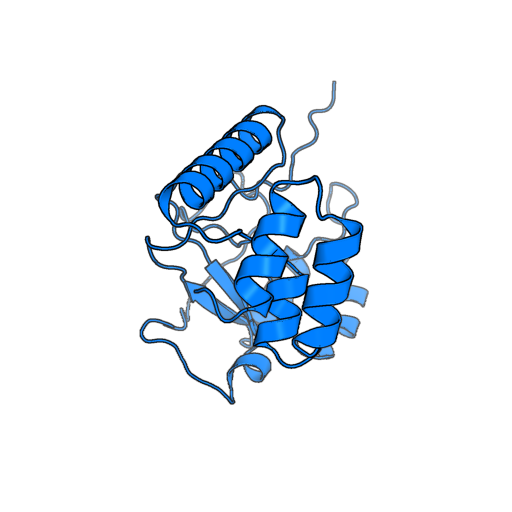929 1.00 89.56 111 THR A O 1
ATOM 830 N N . GLY A 1 112 ? 7.541 4.517 9.366 1.00 85.06 112 GLY A N 1
ATOM 831 C CA . GLY A 1 112 ? 7.189 5.553 10.340 1.00 85.06 112 GLY A CA 1
ATOM 832 C C . GLY A 1 112 ? 8.363 6.093 11.167 1.00 85.06 112 GLY A C 1
ATOM 833 O O . GLY A 1 112 ? 8.247 7.165 11.761 1.00 85.06 112 GLY A O 1
ATOM 834 N N . THR A 1 113 ? 9.502 5.392 11.199 1.00 88.31 113 THR A N 1
ATOM 835 C CA . THR A 1 113 ? 10.749 5.838 11.854 1.00 88.31 113 THR A CA 1
ATOM 836 C C . THR A 1 113 ? 11.945 5.814 10.893 1.00 88.31 113 THR A C 1
ATOM 838 O O . THR A 1 113 ? 11.939 5.023 9.945 1.00 88.31 113 THR A O 1
ATOM 841 N N . PRO A 1 114 ? 13.004 6.616 11.130 1.00 92.06 114 PRO A N 1
ATOM 842 C CA . PRO A 1 114 ? 14.227 6.566 10.324 1.00 92.06 114 PRO A CA 1
ATOM 843 C C . PRO A 1 114 ? 14.840 5.162 10.218 1.00 92.06 114 PRO A C 1
ATOM 845 O O . PRO A 1 114 ? 15.291 4.771 9.143 1.00 92.06 114 PRO A O 1
ATOM 848 N N . GLU A 1 115 ? 14.817 4.390 11.305 1.00 90.12 115 GLU A N 1
ATOM 849 C CA . GLU A 1 115 ? 15.321 3.015 11.341 1.00 90.12 115 GLU A CA 1
ATOM 850 C C . GLU A 1 115 ? 14.474 2.094 10.454 1.00 90.12 115 GLU A C 1
ATOM 852 O O . GLU A 1 115 ? 15.016 1.410 9.589 1.00 90.12 115 GLU A O 1
ATOM 857 N N . SER A 1 116 ? 13.144 2.143 10.589 1.00 86.62 116 SER A N 1
ATOM 858 C CA . SER A 1 116 ? 12.227 1.331 9.774 1.00 86.62 116 SER A CA 1
ATOM 859 C C . SER A 1 116 ? 12.289 1.680 8.281 1.00 86.62 116 SER A C 1
ATOM 861 O O . SER A 1 116 ? 12.193 0.807 7.418 1.00 86.62 116 SER A O 1
ATOM 863 N N . LEU A 1 117 ? 12.532 2.955 7.953 1.00 91.31 117 LEU A N 1
ATOM 864 C CA . LEU A 1 117 ? 12.762 3.400 6.583 1.00 91.31 117 LEU A CA 1
ATOM 865 C C . LEU A 1 117 ? 14.047 2.794 6.010 1.00 91.31 117 LEU A C 1
ATOM 867 O O . LEU A 1 117 ? 14.050 2.349 4.860 1.00 91.31 117 LEU A O 1
ATOM 871 N N . LEU A 1 118 ? 15.131 2.766 6.791 1.00 94.31 118 LEU A N 1
ATOM 872 C CA . LEU A 1 118 ? 16.387 2.159 6.360 1.00 94.31 118 LEU A CA 1
ATOM 873 C C . LEU A 1 118 ? 16.207 0.656 6.123 1.00 94.31 118 LEU A C 1
ATOM 875 O O . LEU A 1 118 ? 16.577 0.171 5.055 1.00 94.31 118 LEU A O 1
ATOM 879 N N . GLU A 1 119 ? 15.576 -0.055 7.057 1.00 89.81 119 GLU A N 1
ATOM 880 C CA . GLU A 1 119 ? 15.268 -1.483 6.916 1.00 89.81 119 GLU A CA 1
ATOM 881 C C . GLU A 1 119 ? 14.452 -1.765 5.647 1.00 89.81 119 GLU A C 1
ATOM 883 O O . GLU A 1 119 ? 14.780 -2.676 4.879 1.00 89.81 119 GLU A O 1
ATOM 888 N N . ALA A 1 120 ? 13.437 -0.943 5.362 1.00 90.00 120 ALA A N 1
ATOM 889 C CA . ALA A 1 120 ? 12.633 -1.085 4.155 1.00 90.00 120 ALA A CA 1
ATOM 890 C C . ALA A 1 120 ? 13.445 -0.848 2.872 1.00 90.00 120 ALA A C 1
ATOM 892 O O . ALA A 1 120 ? 13.33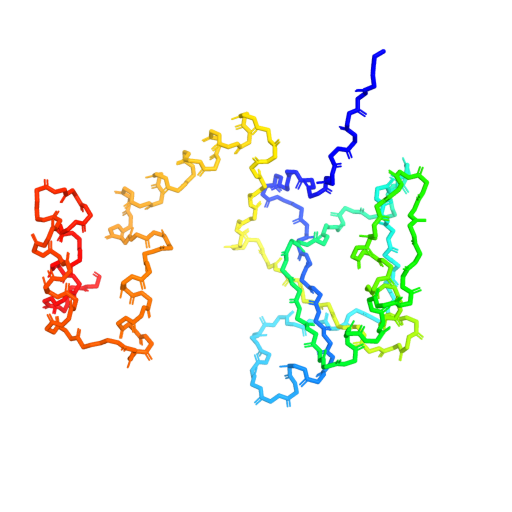8 -1.622 1.913 1.00 90.00 120 ALA A O 1
ATOM 893 N N . CYS A 1 121 ? 14.305 0.175 2.860 1.00 92.81 121 CYS A N 1
ATOM 894 C CA . CYS A 1 121 ? 15.220 0.434 1.747 1.00 92.81 121 CYS A CA 1
ATOM 895 C C . CYS A 1 121 ? 16.161 -0.752 1.504 1.00 92.81 121 CYS A C 1
ATOM 897 O O . CYS A 1 121 ? 16.396 -1.148 0.359 1.00 92.81 121 CYS A O 1
ATOM 899 N N . GLU A 1 122 ? 16.711 -1.330 2.571 1.00 94.06 122 GLU A N 1
ATOM 900 C CA . GLU A 1 122 ? 17.620 -2.468 2.479 1.00 94.06 122 GLU A CA 1
ATOM 901 C C . GLU A 1 122 ? 16.920 -3.728 1.977 1.00 94.06 122 GLU A C 1
ATOM 903 O O . GLU A 1 122 ? 17.478 -4.428 1.125 1.00 94.06 122 GLU A O 1
ATOM 908 N N . PHE A 1 123 ? 15.692 -3.974 2.437 1.00 91.31 123 PHE A N 1
ATOM 909 C CA . PHE A 1 123 ? 14.856 -5.077 1.981 1.00 91.31 123 PHE A CA 1
ATOM 910 C C . PHE A 1 123 ? 14.586 -4.996 0.473 1.00 91.31 123 PHE A C 1
ATOM 912 O O . PHE A 1 123 ? 14.884 -5.942 -0.262 1.00 91.31 123 PHE A O 1
ATOM 919 N N . VAL A 1 124 ? 14.104 -3.844 -0.012 1.00 92.19 124 VAL A N 1
ATOM 920 C CA . VAL A 1 124 ? 13.848 -3.615 -1.446 1.00 92.19 124 VAL A CA 1
ATOM 921 C C . VAL A 1 124 ? 15.134 -3.778 -2.253 1.00 92.19 124 VAL A C 1
ATOM 923 O O . VAL A 1 124 ? 15.171 -4.548 -3.213 1.00 92.19 124 VAL A O 1
ATOM 926 N N . ARG A 1 125 ? 16.230 -3.141 -1.820 1.00 91.25 125 ARG A N 1
ATOM 927 C CA . ARG A 1 125 ? 17.533 -3.231 -2.495 1.00 91.25 125 ARG A CA 1
ATOM 928 C C . ARG A 1 125 ? 18.021 -4.675 -2.621 1.00 91.25 125 ARG A C 1
ATOM 930 O O . ARG A 1 125 ? 18.578 -5.044 -3.656 1.00 91.25 125 ARG A O 1
ATOM 937 N N . ALA A 1 126 ? 17.864 -5.483 -1.573 1.00 90.88 126 ALA A N 1
ATOM 938 C CA . ALA A 1 126 ? 18.295 -6.877 -1.574 1.00 90.88 126 ALA A CA 1
ATOM 939 C C . ALA A 1 126 ? 17.493 -7.728 -2.571 1.00 90.88 126 ALA A C 1
ATOM 941 O O . ALA A 1 126 ? 18.079 -8.561 -3.268 1.00 90.88 126 ALA A O 1
ATOM 942 N N . LEU A 1 127 ? 16.179 -7.499 -2.666 1.00 89.19 127 LEU A N 1
ATOM 943 C CA . LEU A 1 127 ? 15.309 -8.199 -3.610 1.00 89.19 127 LEU A CA 1
ATOM 944 C C . LEU A 1 127 ? 15.620 -7.825 -5.061 1.00 89.19 127 LEU A C 1
ATOM 946 O O . LEU A 1 127 ? 15.889 -8.716 -5.869 1.00 89.19 127 LEU A O 1
ATOM 950 N N . GLU A 1 128 ? 15.667 -6.529 -5.374 1.00 91.06 128 GLU A N 1
ATOM 951 C CA . GLU A 1 128 ? 15.919 -6.053 -6.741 1.00 91.06 128 GLU A CA 1
ATOM 952 C C . GLU A 1 128 ? 17.282 -6.518 -7.267 1.00 91.06 128 GLU A C 1
ATOM 954 O O . GLU A 1 128 ? 17.408 -6.966 -8.406 1.00 91.06 128 GLU A O 1
ATOM 959 N N . LYS A 1 129 ? 18.318 -6.492 -6.415 1.00 87.38 129 LYS A N 1
ATOM 960 C CA . LYS A 1 129 ? 19.670 -6.922 -6.799 1.00 87.38 129 LYS A CA 1
ATOM 961 C C . LYS A 1 129 ? 19.742 -8.406 -7.173 1.00 87.38 129 LYS A C 1
ATOM 963 O O . LYS A 1 129 ? 20.624 -8.789 -7.938 1.00 87.38 129 LYS A O 1
ATOM 968 N N . ARG A 1 130 ? 18.870 -9.246 -6.606 1.00 85.56 130 ARG A N 1
ATOM 969 C CA . ARG A 1 130 ? 18.914 -10.703 -6.790 1.00 85.56 130 ARG A CA 1
ATOM 970 C C . ARG A 1 130 ? 17.979 -11.198 -7.887 1.00 85.56 130 ARG A C 1
ATOM 972 O O . ARG A 1 130 ? 18.317 -12.185 -8.531 1.00 85.56 130 ARG A O 1
ATOM 979 N N . GLN A 1 131 ? 16.817 -10.571 -8.054 1.00 78.44 131 GLN A N 1
ATOM 980 C CA . GLN A 1 131 ? 15.765 -11.105 -8.922 1.00 78.44 131 GLN A CA 1
ATOM 981 C C . GLN A 1 131 ? 15.658 -10.414 -10.284 1.00 78.44 131 GLN A C 1
ATOM 983 O O . GLN A 1 131 ? 14.952 -10.916 -11.147 1.00 78.44 131 GLN A O 1
ATOM 988 N N . GLY A 1 132 ? 16.370 -9.304 -10.504 1.00 77.44 132 GLY A N 1
ATOM 989 C CA . GLY A 1 132 ? 16.421 -8.645 -11.813 1.00 77.44 132 GLY A CA 1
ATOM 990 C C . GLY A 1 132 ? 15.189 -7.806 -12.168 1.00 77.44 132 GLY A C 1
ATOM 991 O O . GLY A 1 132 ? 15.238 -7.101 -13.169 1.00 77.44 132 GLY A O 1
ATOM 992 N N . TYR A 1 133 ? 14.145 -7.813 -11.333 1.00 84.44 133 TYR A N 1
ATOM 993 C CA . TYR A 1 133 ? 12.981 -6.930 -11.444 1.00 84.44 133 TYR A CA 1
ATOM 994 C C . TYR A 1 133 ? 13.054 -5.743 -10.478 1.00 84.44 133 TYR A C 1
ATOM 996 O O . TYR A 1 133 ? 13.805 -5.754 -9.495 1.00 84.44 133 TYR A O 1
ATOM 1004 N N . ARG A 1 134 ? 12.233 -4.724 -10.743 1.00 91.31 134 ARG A N 1
ATOM 1005 C CA . ARG A 1 134 ? 12.039 -3.561 -9.870 1.00 91.31 134 ARG A CA 1
ATOM 1006 C C . ARG A 1 134 ? 10.742 -3.666 -9.081 1.00 91.31 134 ARG A C 1
ATOM 1008 O O . ARG A 1 134 ? 9.711 -4.066 -9.610 1.00 91.31 134 ARG A O 1
ATOM 1015 N N . ILE A 1 135 ? 10.780 -3.289 -7.806 1.00 92.69 135 ILE A N 1
ATOM 1016 C CA . ILE A 1 135 ? 9.581 -3.240 -6.962 1.00 92.69 135 ILE A CA 1
ATOM 1017 C C . ILE A 1 135 ? 8.912 -1.879 -7.160 1.00 92.69 135 ILE A C 1
ATOM 1019 O O . ILE A 1 135 ? 9.569 -0.847 -7.075 1.00 92.69 135 ILE A O 1
ATOM 1023 N N . ALA A 1 136 ? 7.598 -1.883 -7.400 1.00 93.75 136 ALA A N 1
ATOM 1024 C CA . ALA A 1 136 ? 6.794 -0.673 -7.598 1.00 93.75 136 ALA A CA 1
ATOM 1025 C C . ALA A 1 136 ? 7.258 0.228 -8.770 1.00 93.75 136 ALA A C 1
ATOM 1027 O 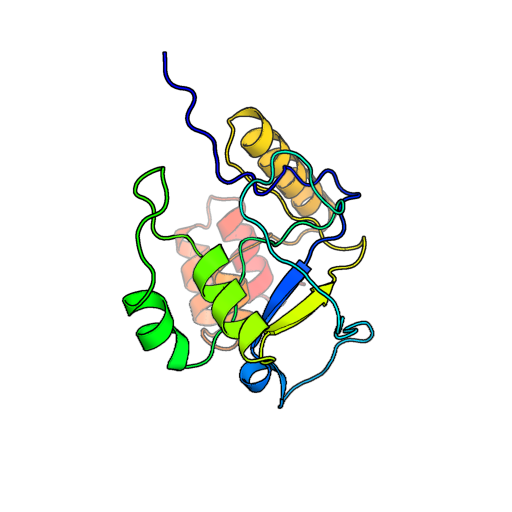O . ALA A 1 136 ? 7.118 1.448 -8.714 1.00 93.75 136 ALA A O 1
ATOM 1028 N N . CYS A 1 137 ? 7.768 -0.371 -9.853 1.00 95.75 137 CYS A N 1
ATOM 1029 C CA . CYS A 1 137 ? 8.013 0.330 -11.115 1.00 95.75 137 CYS A CA 1
ATOM 1030 C C . CYS A 1 137 ? 6.679 0.674 -11.798 1.00 95.75 137 CYS A C 1
ATOM 1032 O O . CYS A 1 137 ? 5.976 -0.207 -12.294 1.00 95.75 137 CYS A O 1
ATOM 1034 N N . LEU A 1 138 ? 6.306 1.956 -11.800 1.00 96.81 138 LEU A N 1
ATOM 1035 C CA . LEU A 1 138 ? 4.985 2.391 -12.263 1.00 96.81 138 LEU A CA 1
ATOM 1036 C C . LEU A 1 138 ? 4.801 2.194 -13.770 1.00 96.81 138 LEU A C 1
ATOM 1038 O O . LEU A 1 138 ? 3.717 1.822 -14.212 1.00 96.81 138 LEU A O 1
ATOM 1042 N N . GLU A 1 139 ? 5.854 2.421 -14.549 1.00 96.75 139 GLU A N 1
ATOM 1043 C CA . GLU A 1 139 ? 5.844 2.281 -16.001 1.00 96.75 139 GLU A CA 1
ATOM 1044 C C . GLU A 1 139 ? 5.682 0.816 -16.415 1.00 96.75 139 GLU A C 1
ATOM 1046 O O . GLU A 1 139 ? 4.893 0.510 -17.307 1.00 96.75 139 GLU A O 1
ATOM 1051 N N . GLU A 1 140 ? 6.364 -0.103 -15.728 1.00 95.88 140 GLU A N 1
ATOM 1052 C CA . GLU A 1 140 ? 6.185 -1.538 -15.946 1.00 95.88 140 GLU A CA 1
ATOM 1053 C C . GLU A 1 140 ? 4.774 -1.989 -15.562 1.00 95.88 140 GLU A C 1
ATOM 1055 O O . GLU A 1 140 ? 4.138 -2.700 -16.337 1.00 95.88 140 GLU A O 1
ATOM 1060 N N . VAL A 1 141 ? 4.253 -1.550 -14.409 1.00 96.25 141 VAL A N 1
ATOM 1061 C CA . VAL A 1 141 ? 2.875 -1.867 -14.002 1.00 96.25 141 VAL A CA 1
ATOM 1062 C C . VAL A 1 141 ? 1.880 -1.357 -15.044 1.00 96.25 141 VAL A C 1
ATOM 1064 O O . VAL A 1 141 ? 1.004 -2.107 -15.469 1.00 96.25 141 VAL A O 1
ATOM 1067 N N . ALA A 1 142 ? 2.027 -0.113 -15.504 1.00 97.56 142 ALA A N 1
ATOM 1068 C CA . ALA A 1 142 ? 1.169 0.463 -16.535 1.00 97.56 142 ALA A CA 1
ATOM 1069 C C . ALA A 1 142 ? 1.247 -0.326 -17.851 1.00 97.56 142 ALA A C 1
ATOM 1071 O O . ALA A 1 142 ? 0.216 -0.589 -18.471 1.00 97.56 142 ALA A O 1
ATOM 1072 N N . PHE A 1 143 ? 2.446 -0.742 -18.259 1.00 96.25 143 PHE A N 1
ATOM 1073 C CA . PHE A 1 143 ? 2.655 -1.553 -19.456 1.00 96.25 143 PHE A CA 1
ATOM 1074 C C . PHE A 1 143 ? 2.014 -2.943 -19.330 1.00 96.25 143 PHE A C 1
ATOM 1076 O O . PHE A 1 143 ? 1.254 -3.354 -20.205 1.00 96.25 143 PHE A O 1
ATOM 1083 N N . GLN A 1 144 ? 2.228 -3.644 -18.212 1.00 94.44 144 GLN A N 1
ATOM 1084 C CA . GLN A 1 144 ? 1.633 -4.960 -17.941 1.00 94.44 144 GLN A CA 1
ATOM 1085 C C . GLN A 1 144 ? 0.102 -4.910 -17.845 1.00 94.44 144 GLN A C 1
ATOM 1087 O O . GLN A 1 144 ? -0.579 -5.846 -18.264 1.00 94.44 144 GLN A O 1
ATOM 1092 N N . MET A 1 145 ? -0.445 -3.808 -17.326 1.00 96.62 145 MET A N 1
ATOM 1093 C CA . MET A 1 145 ? -1.886 -3.548 -17.271 1.00 96.62 145 MET A CA 1
ATOM 1094 C C . MET A 1 145 ? -2.477 -3.109 -18.621 1.00 96.62 145 MET A C 1
ATOM 1096 O O . MET A 1 145 ? -3.698 -2.979 -18.734 1.00 96.62 145 MET A O 1
ATOM 1100 N N . GLY A 1 146 ? -1.643 -2.874 -19.640 1.00 96.75 146 GLY A N 1
ATOM 1101 C CA . GLY A 1 146 ? -2.065 -2.416 -20.964 1.00 96.75 146 GLY A CA 1
ATOM 1102 C C . GLY A 1 146 ? -2.503 -0.950 -21.013 1.00 96.75 146 GLY A C 1
ATOM 1103 O O . GLY A 1 146 ? -3.240 -0.565 -21.917 1.00 96.75 146 GLY A O 1
ATOM 1104 N N . TRP A 1 147 ? -2.094 -0.129 -20.042 1.00 97.94 147 TRP A N 1
ATOM 1105 C CA . TRP A 1 147 ? -2.376 1.312 -20.020 1.00 97.94 147 TRP A CA 1
ATOM 1106 C C . TRP A 1 147 ? -1.461 2.103 -20.958 1.00 97.94 147 TRP A C 1
ATOM 1108 O O . TRP A 1 147 ? -1.850 3.169 -21.427 1.00 97.94 147 TRP A O 1
ATOM 1118 N N . ILE A 1 148 ? -0.263 1.580 -21.224 1.00 97.94 148 ILE A N 1
ATOM 1119 C CA . ILE A 1 148 ? 0.704 2.123 -22.184 1.00 97.94 148 ILE A CA 1
ATOM 1120 C C . ILE A 1 148 ? 1.227 1.003 -23.084 1.00 97.94 148 ILE A C 1
ATOM 1122 O O . ILE A 1 148 ? 1.208 -0.167 -22.694 1.00 97.94 148 ILE A O 1
ATOM 1126 N N . CYS A 1 149 ? 1.694 1.350 -24.283 1.00 97.12 149 CYS A N 1
ATOM 1127 C CA . CYS A 1 149 ? 2.283 0.381 -25.207 1.00 97.12 149 CYS A CA 1
ATOM 1128 C C . CYS A 1 149 ? 3.816 0.295 -25.069 1.00 97.12 149 CYS A C 1
ATOM 1130 O O . CYS A 1 149 ? 4.435 1.037 -24.306 1.00 97.12 149 CYS A O 1
ATOM 1132 N N . ALA A 1 150 ? 4.441 -0.625 -25.811 1.00 96.50 150 ALA A N 1
ATOM 1133 C CA . ALA A 1 150 ? 5.893 -0.809 -25.776 1.00 96.50 150 ALA A CA 1
ATOM 1134 C C . ALA A 1 150 ? 6.650 0.439 -26.265 1.00 96.50 150 ALA A C 1
ATOM 1136 O O . ALA A 1 150 ? 7.689 0.775 -25.700 1.00 96.50 150 ALA A O 1
ATOM 1137 N N . ASP A 1 151 ? 6.101 1.160 -27.249 1.00 97.25 151 ASP A N 1
ATOM 1138 C CA . ASP A 1 151 ? 6.699 2.398 -27.766 1.00 97.25 151 ASP A CA 1
ATOM 1139 C C . ASP A 1 151 ? 6.663 3.523 -26.718 1.00 97.25 151 ASP A C 1
ATOM 1141 O O . ASP A 1 151 ? 7.630 4.273 -26.570 1.00 97.25 151 ASP A O 1
ATOM 1145 N N . ASP A 1 152 ? 5.584 3.611 -25.932 1.00 97.38 152 ASP A N 1
ATOM 1146 C CA . ASP A 1 152 ? 5.499 4.544 -24.803 1.00 97.38 152 ASP A CA 1
ATOM 1147 C C . ASP A 1 152 ? 6.537 4.214 -23.730 1.00 97.38 152 ASP A C 1
ATOM 1149 O O . ASP A 1 152 ? 7.219 5.112 -23.231 1.00 97.38 152 ASP A O 1
ATOM 1153 N N . LEU A 1 153 ? 6.681 2.929 -23.392 1.00 97.31 153 LEU A N 1
ATOM 1154 C CA . LEU A 1 153 ? 7.654 2.475 -22.403 1.00 97.31 153 LEU A CA 1
ATOM 1155 C C . LEU A 1 153 ? 9.095 2.732 -22.869 1.00 97.31 153 LEU A C 1
ATOM 1157 O O . LEU A 1 153 ? 9.919 3.187 -22.078 1.00 97.31 153 LEU A O 1
ATOM 1161 N N . ALA A 1 154 ? 9.390 2.498 -24.151 1.00 96.62 154 ALA A N 1
ATOM 1162 C CA . ALA A 1 154 ? 10.692 2.786 -24.747 1.00 96.62 154 ALA A CA 1
ATOM 1163 C C . ALA A 1 154 ? 11.021 4.285 -24.699 1.00 96.62 154 ALA A C 1
ATOM 1165 O O . ALA A 1 154 ? 12.114 4.664 -24.286 1.00 96.62 154 ALA A O 1
ATOM 1166 N N . ARG A 1 155 ? 10.054 5.153 -25.020 1.00 97.19 155 ARG A N 1
ATOM 1167 C CA . ARG A 1 155 ? 10.230 6.608 -24.923 1.00 97.19 155 ARG A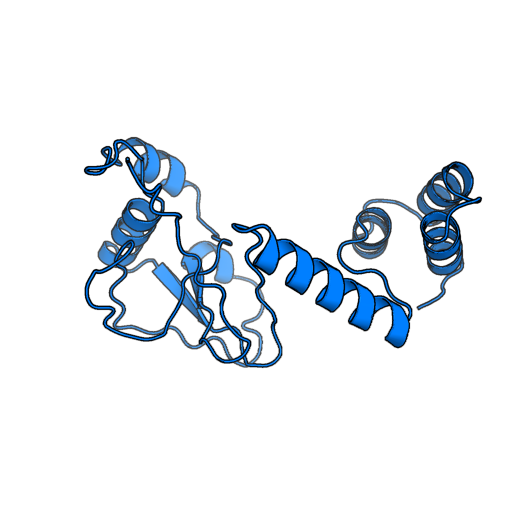 CA 1
ATOM 1168 C C . ARG A 1 155 ? 10.530 7.060 -23.490 1.00 97.19 155 ARG A C 1
ATOM 1170 O O . ARG A 1 155 ? 11.427 7.870 -23.282 1.00 97.19 155 ARG A O 1
ATOM 1177 N N . LEU A 1 156 ? 9.817 6.519 -22.499 1.00 96.69 156 LEU A N 1
ATOM 1178 C CA . LEU A 1 156 ? 10.095 6.798 -21.084 1.00 96.69 156 LEU A CA 1
ATOM 1179 C C . LEU A 1 156 ? 11.491 6.302 -20.676 1.00 96.69 156 LEU A C 1
ATOM 1181 O O . LEU A 1 156 ? 12.197 6.969 -19.921 1.00 96.69 156 LEU A O 1
ATOM 1185 N N . ALA A 1 157 ? 11.915 5.147 -21.195 1.00 96.31 157 ALA A N 1
ATOM 1186 C CA . ALA A 1 157 ? 13.251 4.617 -20.960 1.00 96.31 157 ALA A CA 1
ATOM 1187 C C . ALA A 1 157 ? 14.352 5.543 -21.506 1.00 96.31 157 ALA A C 1
ATOM 1189 O O . ALA A 1 157 ? 15.360 5.752 -20.821 1.00 96.31 157 ALA A O 1
ATOM 1190 N N . ASP A 1 158 ? 14.146 6.122 -22.691 1.00 95.81 158 ASP A N 1
ATOM 1191 C CA . ASP A 1 158 ? 15.097 7.023 -23.351 1.00 95.81 158 ASP A CA 1
ATOM 1192 C C . ASP A 1 158 ? 15.341 8.307 -22.548 1.00 95.81 158 ASP A C 1
ATOM 1194 O O . ASP A 1 158 ? 16.497 8.700 -22.351 1.00 95.81 158 ASP A O 1
ATOM 1198 N N . ASP A 1 159 ? 14.286 8.894 -21.973 1.00 94.44 159 ASP A N 1
ATOM 1199 C CA . ASP A 1 159 ? 14.389 10.064 -21.084 1.00 94.44 159 ASP A CA 1
ATOM 1200 C C . ASP A 1 159 ? 15.293 9.787 -19.863 1.00 94.44 159 ASP A C 1
ATOM 1202 O O . ASP A 1 159 ? 15.895 10.693 -19.278 1.00 94.44 159 ASP A O 1
ATOM 1206 N N . MET A 1 160 ? 15.442 8.510 -19.496 1.00 93.81 160 MET A N 1
ATOM 1207 C CA . MET A 1 160 ? 16.170 8.040 -18.319 1.00 93.81 160 MET A CA 1
ATOM 1208 C C . MET A 1 160 ? 17.376 7.149 -18.653 1.00 93.81 160 MET A C 1
ATOM 1210 O O . MET A 1 160 ? 17.938 6.527 -17.744 1.00 93.81 160 MET A O 1
ATOM 1214 N N . VAL A 1 161 ? 17.826 7.103 -19.913 1.00 89.19 161 VAL A N 1
ATOM 1215 C CA . VAL A 1 161 ? 18.767 6.090 -20.444 1.00 89.19 161 VAL A CA 1
ATOM 1216 C C . VAL A 1 161 ? 20.091 5.981 -19.673 1.00 89.19 161 VAL A C 1
ATOM 1218 O O . VAL A 1 161 ? 20.688 4.908 -19.542 1.00 89.19 161 VAL A O 1
ATOM 1221 N N . LYS A 1 162 ? 20.559 7.094 -19.094 1.00 92.38 162 LYS A N 1
ATOM 1222 C CA . LYS A 1 162 ? 21.808 7.134 -18.313 1.00 92.38 162 LYS A CA 1
ATOM 1223 C C . LYS A 1 162 ? 21.682 6.420 -16.962 1.00 92.38 162 LYS A C 1
ATOM 1225 O O . LYS A 1 162 ? 22.684 5.974 -16.399 1.00 92.38 162 LYS A O 1
ATOM 1230 N N . SER A 1 163 ? 20.467 6.268 -16.446 1.00 94.50 163 SER A N 1
ATOM 1231 C CA . SER A 1 163 ? 20.195 5.649 -15.151 1.00 94.50 163 SER A CA 1
ATOM 1232 C C . SER A 1 163 ? 20.051 4.126 -15.249 1.00 94.50 163 SER A C 1
ATOM 1234 O O . SER A 1 163 ? 19.738 3.562 -16.297 1.00 94.50 163 SER A O 1
ATOM 1236 N N . ALA A 1 164 ? 20.254 3.436 -14.124 1.00 91.25 164 ALA A N 1
ATOM 1237 C CA . ALA A 1 164 ? 19.936 2.011 -14.024 1.00 91.25 164 ALA A CA 1
ATOM 1238 C C . ALA A 1 164 ? 18.426 1.731 -14.145 1.00 91.25 164 ALA A C 1
ATOM 1240 O O . ALA A 1 164 ? 18.048 0.594 -14.404 1.00 91.25 164 ALA A O 1
ATOM 1241 N N . TYR A 1 165 ? 17.584 2.747 -13.942 1.00 94.06 165 TYR A N 1
ATOM 1242 C CA . TYR A 1 165 ? 16.136 2.651 -14.081 1.00 94.06 165 TYR A CA 1
ATOM 1243 C C . TYR A 1 165 ? 15.719 2.690 -15.556 1.00 94.06 165 TYR A C 1
ATOM 1245 O O . TYR A 1 165 ? 15.068 1.770 -16.026 1.00 94.06 165 TYR A O 1
ATOM 1253 N N . GLY A 1 166 ? 16.208 3.660 -16.335 1.00 95.12 166 GLY A N 1
ATOM 1254 C CA . GLY A 1 166 ? 15.937 3.725 -17.777 1.00 95.12 166 GLY A CA 1
ATOM 1255 C C . GLY A 1 166 ? 16.443 2.494 -18.531 1.00 95.12 166 GLY A C 1
ATOM 1256 O O . GLY A 1 166 ? 15.729 1.941 -19.358 1.00 95.12 166 GLY A O 1
ATOM 1257 N N . ARG A 1 167 ? 17.625 1.967 -18.172 1.00 93.38 167 ARG A N 1
ATOM 1258 C CA . ARG A 1 167 ? 18.104 0.685 -18.728 1.00 93.38 167 ARG A CA 1
ATOM 1259 C C . ARG A 1 167 ? 17.183 -0.494 -18.406 1.00 93.38 167 ARG A C 1
ATOM 1261 O O . ARG A 1 167 ? 17.041 -1.383 -19.239 1.00 93.38 167 ARG A O 1
ATOM 1268 N N . TYR A 1 168 ? 16.580 -0.506 -17.218 1.00 94.38 168 TYR A N 1
ATOM 1269 C CA . TYR A 1 168 ? 15.589 -1.512 -16.844 1.00 94.38 168 TYR A CA 1
ATOM 1270 C C . TYR A 1 168 ? 14.318 -1.379 -17.693 1.00 94.38 168 TYR A C 1
ATOM 1272 O O . TYR A 1 168 ? 13.894 -2.357 -18.298 1.00 94.38 168 TYR A O 1
ATOM 1280 N N . LEU A 1 169 ? 13.773 -0.167 -17.832 1.00 95.94 169 LEU A N 1
ATOM 1281 C CA . LEU A 1 169 ? 12.589 0.071 -18.665 1.00 95.94 169 LEU A CA 1
ATOM 1282 C C . LEU A 1 169 ? 12.818 -0.325 -20.129 1.00 95.94 169 LEU A C 1
ATOM 1284 O O . LEU A 1 169 ? 11.964 -0.972 -20.727 1.00 95.94 169 LEU A O 1
ATOM 1288 N N . ALA A 1 170 ? 13.990 -0.008 -20.687 1.00 94.56 170 ALA A N 1
ATOM 1289 C CA . ALA A 1 170 ? 14.355 -0.408 -22.045 1.00 94.56 170 ALA A CA 1
ATOM 1290 C C . ALA A 1 170 ? 14.395 -1.938 -22.200 1.00 94.56 170 ALA A C 1
ATOM 1292 O O . ALA A 1 170 ? 13.967 -2.475 -23.221 1.00 94.56 170 ALA A O 1
ATOM 1293 N N . HIS A 1 171 ? 14.884 -2.651 -21.179 1.00 93.50 171 HIS A N 1
ATOM 1294 C CA . HIS A 1 171 ? 14.890 -4.111 -21.164 1.00 93.50 171 HIS A CA 1
ATOM 1295 C C . HIS A 1 171 ? 13.469 -4.691 -21.162 1.00 93.50 171 HIS A C 1
ATOM 1297 O O . HIS A 1 171 ? 13.178 -5.586 -21.955 1.00 93.50 171 HIS A O 1
ATOM 1303 N N . VAL A 1 172 ? 12.579 -4.145 -20.329 1.00 94.38 172 VAL A N 1
ATOM 1304 C CA . VAL A 1 172 ? 11.168 -4.557 -20.267 1.00 94.38 172 VAL A CA 1
ATOM 1305 C C . VAL A 1 172 ? 10.450 -4.263 -21.591 1.00 94.38 172 VAL A C 1
ATOM 1307 O O . VAL A 1 172 ? 9.765 -5.136 -22.122 1.00 94.38 172 VAL A O 1
ATOM 1310 N N . ALA A 1 173 ? 10.653 -3.079 -22.180 1.00 94.00 173 ALA A N 1
ATOM 1311 C CA . ALA A 1 173 ? 10.062 -2.700 -23.469 1.00 94.00 173 ALA A CA 1
ATOM 1312 C C . ALA A 1 173 ? 10.477 -3.642 -24.612 1.00 94.00 173 ALA A C 1
ATOM 1314 O O . ALA A 1 173 ? 9.678 -3.939 -25.498 1.00 94.00 173 ALA A O 1
ATOM 1315 N N . ALA A 1 174 ? 11.704 -4.169 -24.561 1.00 93.00 174 ALA A N 1
ATOM 1316 C CA . ALA A 1 174 ? 12.217 -5.151 -25.515 1.00 93.00 174 ALA A CA 1
ATOM 1317 C C . ALA A 1 174 ? 11.703 -6.591 -25.278 1.00 93.00 174 ALA A C 1
ATOM 1319 O O . ALA A 1 174 ? 12.129 -7.515 -25.973 1.00 93.00 174 ALA A O 1
ATOM 1320 N N . GLY A 1 175 ? 10.806 -6.805 -24.309 1.00 87.69 175 GLY A N 1
ATOM 1321 C CA . GLY A 1 175 ? 10.243 -8.116 -23.975 1.00 87.69 175 GLY A CA 1
ATOM 1322 C C . GLY A 1 175 ? 11.058 -8.924 -22.961 1.00 87.69 175 GLY A C 1
ATOM 1323 O O . GLY A 1 175 ? 10.815 -10.123 -22.805 1.00 87.69 175 GLY A O 1
ATOM 1324 N N . GLY A 1 176 ? 12.017 -8.292 -22.278 1.00 80.00 176 GLY A N 1
ATOM 1325 C CA . GLY A 1 176 ? 12.707 -8.876 -21.131 1.00 80.00 176 GLY A CA 1
ATOM 1326 C C . GLY A 1 176 ? 11.750 -9.137 -19.965 1.00 80.00 176 GLY A C 1
ATOM 1327 O O . GLY A 1 176 ? 10.848 -8.336 -19.718 1.00 80.00 176 GLY A O 1
ATOM 1328 N N . ARG A 1 177 ? 11.931 -10.269 -19.279 1.00 61.09 177 ARG A N 1
ATOM 1329 C CA . ARG A 1 177 ? 11.211 -10.640 -18.052 1.00 61.09 177 ARG A CA 1
ATOM 1330 C C . ARG A 1 177 ? 12.190 -10.797 -16.904 1.00 61.09 177 ARG A C 1
ATOM 1332 O O . ARG A 1 177 ? 13.244 -11.427 -17.151 1.00 61.09 177 ARG A O 1
#

Sequence (177 aa):
MRGAGAVAAAVAALDVPLIHLCTDDVFSGRATGPGARTIRSITIEEKPAAPRSNGAVTGLYFYDAEVFEIARAVTPCARGELEITDVNRTYLERGRLSVAKLGRGFAWLDTGTPESLLEACEFVRALEKRQGYRIACLEEVAFQMGWICADDLARLADDMVKSAYGRYLAHVAAGGR